Protein AF-0000000078184538 (afdb_homodimer)

Radius of gyration: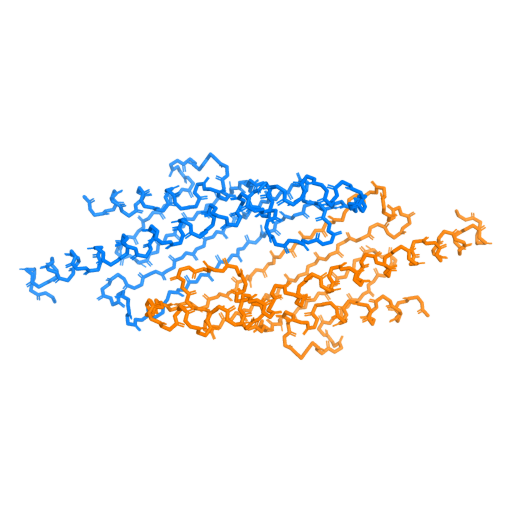 20.64 Å; Cα contacts (8 Å, |Δi|>4): 465; chains: 2; bounding box: 38×77×38 Å

Foldseek 3Di:
DLQVLVVVLCCLQCVLFWPPQDPVQWDDDVVQQKIKGAWTWTDQLLCLLVLDQWGWDTKIFGMWMWRAPLLQHPNDDIDIDTDDIDIDIGRDDPVCCPPVSVVSNVVSVVVNVVSVVSSVVSSVVSNVVSVVVCVVVPD/DLQVLVVVLCCLQCVLFWPPQDPVQWDDDVVQQKIKGAWTWTDQLLCLLVLDQWGWDTKIFGMWMWRAPLLCHPNDDIDIDTDDIDTDIGRDDPVVCPPVSVVSNVVSVVVNVVSVVVSVVVSVVSNVVSVVVCVVVPD

Solvent-accessible surface area (backbone atoms only — not comparable to full-atom values): 14209 Å² total; per-residue (Å²): 113,68,65,57,54,53,49,53,51,46,47,64,54,49,48,60,43,31,49,79,78,46,72,91,29,52,46,75,38,73,92,77,24,33,36,39,37,46,67,43,37,46,37,60,67,52,53,44,49,67,50,62,57,47,38,69,74,43,39,35,37,42,32,38,38,38,33,40,42,72,92,40,55,69,75,46,57,31,42,38,38,38,32,51,32,39,34,35,28,30,68,50,60,70,68,64,51,52,61,60,32,49,57,44,16,52,50,26,42,52,50,41,46,51,48,22,51,50,49,45,54,48,49,52,51,49,46,54,52,49,50,52,49,33,53,71,71,73,95,113,68,66,58,55,52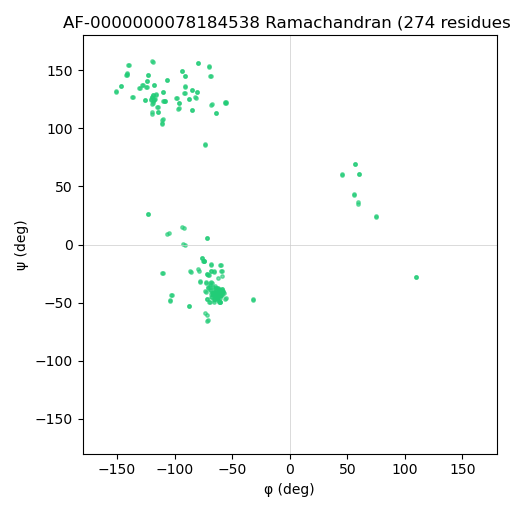,49,52,51,47,47,62,55,49,49,59,43,30,48,81,79,48,73,91,29,53,45,75,38,74,92,79,24,34,37,38,37,46,67,43,38,46,37,59,68,53,53,44,47,70,49,63,58,46,38,69,75,43,40,34,38,42,33,39,38,37,34,41,42,73,92,40,56,70,76,47,59,32,41,36,38,40,32,52,32,39,34,36,28,30,66,49,61,70,68,65,50,53,61,60,34,48,57,42,17,52,49,27,43,51,50,42,46,51,48,22,52,49,50,46,55,47,49,51,52,48,47,54,51,47,50,52,49,33,54,70,71,74,94

Organism: Punica granatum (NCBI:txid22663)

pLDDT: mean 85.77, std 10.25, range [57.78, 98.56]

Structure (mmCIF, N/CA/C/O backbone):
data_AF-0000000078184538-model_v1
#
loop_
_entity.id
_entity.type
_entity.pdbx_description
1 polymer 'Chorein N-terminal domain-containing protein'
#
loop_
_atom_site.group_PDB
_atom_site.id
_atom_site.type_symbol
_atom_site.label_atom_id
_atom_site.label_alt_id
_atom_site.label_comp_id
_atom_site.label_asym_id
_atom_site.label_entity_id
_atom_site.label_seq_id
_atom_site.pdbx_PDB_ins_code
_atom_site.Cartn_x
_atom_site.Cartn_y
_atom_site.Cartn_z
_atom_site.occupancy
_atom_site.B_iso_or_equiv
_atom_site.auth_seq_id
_atom_site.auth_comp_id
_atom_site.auth_asym_id
_atom_site.auth_atom_id
_atom_site.pdbx_PDB_model_num
ATOM 1 N N . MET A 1 1 ? 6.07 27.344 14.094 1 75.81 1 MET A N 1
ATOM 2 C CA . MET A 1 1 ? 4.844 27.016 14.82 1 75.81 1 MET A CA 1
ATOM 3 C C . MET A 1 1 ? 3.943 26.109 13.992 1 75.81 1 MET A C 1
ATOM 5 O O . MET A 1 1 ? 3.545 25.047 14.445 1 75.81 1 MET A O 1
ATOM 9 N N . PHE A 1 2 ? 3.746 26.359 12.812 1 77.5 2 PHE A N 1
ATOM 10 C CA . PHE A 1 2 ? 2.85 25.594 11.953 1 77.5 2 PHE A CA 1
ATOM 11 C C . PHE A 1 2 ? 3.439 24.219 11.641 1 77.5 2 PHE A C 1
ATOM 13 O O . PHE A 1 2 ? 2.736 23.203 11.688 1 77.5 2 PHE A O 1
ATOM 20 N N . GLU A 1 3 ? 4.723 24.219 11.477 1 79.25 3 GLU A N 1
ATOM 21 C CA . GLU A 1 3 ? 5.414 22.969 11.18 1 79.25 3 GLU A CA 1
ATOM 22 C C . GLU A 1 3 ? 5.238 21.969 12.312 1 79.25 3 GLU A C 1
ATOM 24 O O . GLU A 1 3 ? 5.055 20.766 12.062 1 79.25 3 GLU A O 1
ATOM 29 N N . GLY A 1 4 ? 5.277 22.484 13.445 1 83.88 4 GLY A N 1
ATOM 30 C CA . GLY A 1 4 ? 5.105 21.625 14.609 1 83.88 4 GLY A CA 1
ATOM 31 C C . GLY A 1 4 ? 3.738 20.969 14.664 1 83.88 4 GLY A C 1
ATOM 32 O O . GLY A 1 4 ? 3.625 19.781 14.977 1 83.88 4 GLY A O 1
ATOM 33 N N . LEU A 1 5 ? 2.764 21.703 14.367 1 82.38 5 LEU A N 1
ATOM 34 C CA . LEU A 1 5 ? 1.402 21.172 14.352 1 82.38 5 LEU A CA 1
ATOM 35 C C . LEU A 1 5 ? 1.255 20.094 13.289 1 82.38 5 LEU A C 1
ATOM 37 O O . LEU A 1 5 ? 0.666 19.031 13.555 1 82.38 5 LEU A O 1
ATOM 41 N N . VAL A 1 6 ? 1.811 20.328 12.125 1 85.88 6 VAL A N 1
ATOM 42 C CA . VAL A 1 6 ? 1.721 19.375 11.031 1 85.88 6 VAL A CA 1
ATOM 43 C C . VAL A 1 6 ? 2.479 18.094 11.391 1 85.88 6 VAL A C 1
ATOM 45 O O . VAL A 1 6 ? 1.997 17 11.141 1 85.88 6 VAL A O 1
ATOM 48 N N . ARG A 1 7 ? 3.59 18.297 11.977 1 89.62 7 ARG A N 1
ATOM 49 C CA . ARG A 1 7 ? 4.398 17.156 12.398 1 89.62 7 ARG A CA 1
ATOM 50 C C . ARG A 1 7 ? 3.639 16.281 13.391 1 89.62 7 ARG A C 1
ATOM 52 O O . ARG A 1 7 ? 3.607 15.062 13.258 1 89.62 7 ARG A O 1
ATOM 59 N N . GLN A 1 8 ? 3.117 16.953 14.359 1 88.94 8 GLN A N 1
ATOM 60 C CA . GLN A 1 8 ? 2.354 16.219 15.367 1 88.94 8 GLN A CA 1
ATOM 61 C C . GLN A 1 8 ? 1.196 15.461 14.734 1 88.94 8 GLN A C 1
ATOM 63 O O . GLN A 1 8 ? 0.941 14.305 15.094 1 88.94 8 GLN A O 1
ATOM 68 N N . LEU A 1 9 ? 0.57 16.062 13.836 1 86.75 9 LEU A N 1
ATOM 69 C CA . LEU A 1 9 ? -0.557 15.438 13.141 1 86.75 9 LEU A CA 1
ATOM 70 C C . LEU A 1 9 ? -0.108 14.211 12.367 1 86.75 9 LEU A C 1
ATOM 72 O O . LEU A 1 9 ? -0.738 13.148 12.453 1 86.75 9 LEU A O 1
ATOM 76 N N . LEU A 1 10 ? 0.955 14.328 11.656 1 90.5 10 LEU A N 1
ATOM 77 C CA . LEU A 1 10 ? 1.452 13.234 10.828 1 90.5 10 LEU A CA 1
ATOM 78 C C . LEU A 1 10 ? 1.959 12.086 11.695 1 90.5 10 LEU A C 1
ATOM 80 O O . LEU A 1 10 ? 1.713 10.914 11.391 1 90.5 10 LEU A O 1
ATOM 84 N N . LEU A 1 11 ? 2.566 12.469 12.703 1 90.38 11 LEU A N 1
ATOM 85 C CA . LEU A 1 11 ? 3.043 11.445 13.625 1 90.38 11 LEU A CA 1
ATOM 86 C C . LEU A 1 11 ? 1.873 10.695 14.258 1 90.38 11 LEU A C 1
ATOM 88 O O . LEU A 1 11 ? 1.944 9.484 14.469 1 90.38 11 LEU A O 1
ATOM 92 N N . GLY A 1 12 ? 0.901 11.414 14.508 1 88.81 12 GLY A N 1
ATOM 93 C CA . GLY A 1 12 ? -0.292 10.789 15.055 1 88.81 12 GLY A CA 1
ATOM 94 C C . GLY A 1 12 ? -0.932 9.789 14.102 1 88.81 12 GLY A C 1
ATOM 95 O O . GLY A 1 12 ? -1.353 8.711 14.516 1 88.81 12 GLY A O 1
ATOM 96 N N . TYR A 1 13 ? -0.932 10.062 12.836 1 90.31 13 TYR A N 1
ATOM 97 C CA . TYR A 1 13 ? -1.564 9.203 11.844 1 90.31 13 TYR A CA 1
ATOM 98 C C . TYR A 1 13 ? -0.604 8.117 11.367 1 90.31 13 TYR A C 1
ATOM 100 O O . TYR A 1 13 ? -0.911 6.93 11.453 1 90.31 13 TYR A O 1
ATOM 108 N N . LEU A 1 14 ? 0.553 8.508 10.93 1 93.81 14 LEU A N 1
ATOM 109 C CA . LEU A 1 14 ? 1.509 7.555 10.383 1 93.81 14 LEU A CA 1
ATOM 110 C C . LEU A 1 14 ? 2.082 6.668 11.477 1 93.81 14 LEU A C 1
ATOM 112 O O . LEU A 1 14 ? 2.514 5.543 11.211 1 93.81 14 LEU A O 1
ATOM 116 N N . GLY A 1 15 ? 2.078 7.215 12.672 1 93.19 15 GLY A N 1
ATOM 117 C CA . GLY A 1 15 ? 2.582 6.441 13.797 1 93.19 15 GLY A CA 1
ATOM 118 C C . GLY A 1 15 ? 1.814 5.152 14.023 1 93.19 15 GLY A C 1
ATOM 119 O O . GLY A 1 15 ? 2.301 4.242 14.695 1 93.19 15 GLY A O 1
ATOM 120 N N . ARG A 1 16 ? 0.686 4.992 13.523 1 90.94 16 ARG A N 1
ATOM 121 C CA . ARG A 1 16 ? -0.122 3.779 13.633 1 90.94 16 ARG A CA 1
ATOM 122 C C . ARG A 1 16 ? 0.354 2.715 12.648 1 90.94 16 ARG A C 1
ATOM 124 O O . ARG A 1 16 ? 0.063 1.528 12.828 1 90.94 16 ARG A O 1
ATOM 131 N N . TYR A 1 17 ? 1.037 3.133 11.625 1 94.06 17 TYR A N 1
ATOM 132 C CA . TYR A 1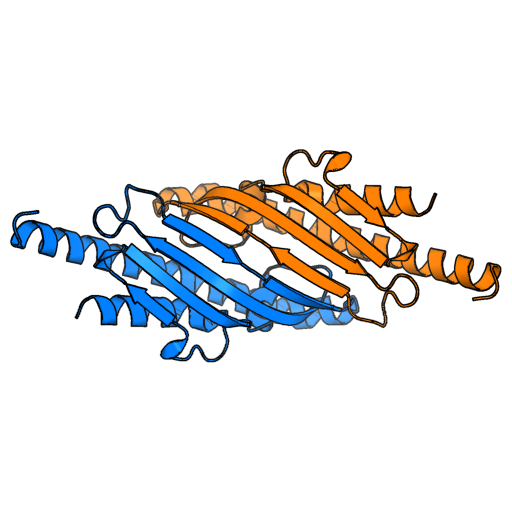 17 ? 1.446 2.227 10.555 1 94.06 17 TYR A CA 1
ATOM 133 C C . TYR A 1 17 ? 2.955 2.018 10.562 1 94.06 17 TYR A C 1
ATOM 135 O O . TYR A 1 17 ? 3.453 1.013 10.055 1 94.06 17 TYR A O 1
ATOM 143 N N . VAL A 1 18 ? 3.613 2.98 11.102 1 96.5 18 VAL A N 1
ATOM 144 C CA . VAL A 1 18 ? 5.074 2.969 11.086 1 96.5 18 VAL A CA 1
ATOM 145 C C . VAL A 1 18 ? 5.605 2.924 12.516 1 96.5 18 VAL A C 1
ATOM 147 O O . VAL A 1 18 ? 5.117 3.645 13.391 1 96.5 18 VAL A O 1
ATOM 150 N N . LYS A 1 19 ? 6.578 2.119 12.695 1 96.31 19 LYS A N 1
ATOM 151 C CA . LYS A 1 19 ? 7.148 1.927 14.023 1 96.31 19 LYS A CA 1
ATOM 152 C C . LYS A 1 19 ? 8.117 3.053 14.375 1 96.31 19 LYS A C 1
ATOM 154 O O . LYS A 1 19 ? 8.992 3.395 13.586 1 96.31 19 LYS A O 1
ATOM 159 N N . ASP A 1 20 ? 8 3.619 15.477 1 94.38 20 ASP A N 1
ATOM 160 C CA . ASP A 1 20 ? 8.969 4.488 16.141 1 94.38 20 ASP A CA 1
ATOM 161 C C . ASP A 1 20 ? 9.562 5.5 15.164 1 94.38 20 ASP A C 1
ATOM 163 O O . ASP A 1 20 ? 10.781 5.578 15.008 1 94.38 20 ASP A O 1
ATOM 167 N N . ILE A 1 21 ? 8.766 6.262 14.625 1 95.25 21 ILE A N 1
ATOM 168 C CA . ILE A 1 21 ? 9.258 7.281 13.703 1 95.25 21 ILE A CA 1
ATOM 169 C C . ILE A 1 21 ? 10.156 8.266 14.445 1 95.25 21 ILE A C 1
ATOM 171 O O . ILE A 1 21 ? 9.695 9 15.32 1 95.25 21 ILE A O 1
ATOM 175 N N . GLN A 1 22 ? 11.422 8.273 14.125 1 95.31 22 GLN A N 1
ATOM 176 C CA . GLN A 1 22 ? 12.375 9.211 14.711 1 95.31 22 GLN A CA 1
ATOM 177 C C . GLN A 1 22 ? 12.281 10.578 14.055 1 95.31 22 GLN A C 1
ATOM 179 O O . GLN A 1 22 ? 11.875 10.695 12.898 1 95.31 22 GLN A O 1
ATOM 184 N N . ARG A 1 23 ? 12.711 11.547 14.797 1 91.62 23 ARG A N 1
ATOM 185 C CA . ARG A 1 23 ? 12.617 12.922 14.328 1 91.62 23 ARG A CA 1
ATOM 186 C C . ARG A 1 23 ? 13.383 13.109 13.016 1 91.62 23 ARG A C 1
ATOM 188 O O . ARG A 1 23 ? 12.938 13.836 12.133 1 91.62 23 ARG A O 1
ATOM 195 N N . ASP A 1 24 ? 14.555 12.406 12.945 1 94.31 24 ASP A N 1
ATOM 196 C CA . ASP A 1 24 ? 15.414 12.578 11.781 1 94.31 24 ASP A CA 1
ATOM 197 C C . ASP A 1 24 ? 14.836 11.867 10.562 1 94.31 24 ASP A C 1
ATOM 199 O O . ASP A 1 24 ? 15.258 12.117 9.43 1 94.31 24 ASP A O 1
ATOM 203 N N . GLN A 1 25 ? 13.891 11.031 10.828 1 96.19 25 GLN A N 1
ATOM 204 C CA . GLN A 1 25 ? 13.289 10.273 9.734 1 96.19 25 GLN A CA 1
ATOM 205 C C . GLN A 1 25 ? 12.164 11.055 9.07 1 96.19 25 GLN A C 1
ATOM 207 O O . GLN A 1 25 ? 11.773 10.758 7.938 1 96.19 25 GLN A O 1
ATOM 212 N N . LEU A 1 26 ? 11.57 11.992 9.797 1 95.69 26 LEU A N 1
ATOM 213 C CA . LEU A 1 26 ? 10.445 12.773 9.297 1 95.69 26 LEU A CA 1
ATOM 214 C C . LEU A 1 26 ? 10.859 14.227 9.062 1 95.69 26 LEU A C 1
ATOM 216 O O . LEU A 1 26 ? 11.086 14.977 10.016 1 95.69 26 LEU A O 1
ATOM 220 N N . LYS A 1 27 ? 10.977 14.602 7.895 1 94.81 27 LYS A N 1
ATOM 221 C CA . LYS A 1 27 ? 11.344 15.961 7.496 1 94.81 27 LYS A CA 1
ATOM 222 C C . LYS A 1 27 ? 10.156 16.688 6.859 1 94.81 27 LYS A C 1
ATOM 224 O O . LYS A 1 27 ? 9.539 16.172 5.926 1 94.81 27 LYS A O 1
ATOM 229 N N . ILE A 1 28 ? 9.797 17.781 7.363 1 92.38 28 ILE A N 1
ATOM 230 C CA . ILE A 1 28 ? 8.688 18.578 6.859 1 92.38 28 ILE A CA 1
ATOM 231 C C . ILE A 1 28 ? 9.211 19.906 6.316 1 92.38 28 ILE A C 1
ATOM 233 O O . ILE A 1 28 ? 9.891 20.641 7.027 1 92.38 28 ILE A O 1
ATOM 237 N N . THR A 1 29 ? 9.117 20.125 5.16 1 89.94 29 THR A N 1
ATOM 238 C CA . THR A 1 29 ? 9.477 21.391 4.527 1 89.94 29 THR A CA 1
ATOM 239 C C . THR A 1 29 ? 8.234 22.109 4.016 1 89.94 29 THR A C 1
ATOM 241 O O . THR A 1 29 ? 7.707 21.781 2.949 1 89.94 29 THR A O 1
ATOM 244 N N . LEU A 1 30 ? 7.781 23.078 4.645 1 83 30 LEU A N 1
ATOM 245 C CA . LEU A 1 30 ? 6.547 23.781 4.32 1 83 30 LEU A CA 1
ATOM 246 C C . LEU A 1 30 ? 6.723 24.641 3.076 1 83 30 LEU A C 1
ATOM 248 O O . LEU A 1 30 ? 5.871 24.641 2.184 1 83 30 LEU A O 1
ATOM 252 N N . TRP A 1 31 ? 7.945 25.281 3.025 1 81.5 31 TRP A N 1
ATOM 253 C CA . TRP A 1 31 ? 8.203 26.156 1.88 1 81.5 31 TRP A CA 1
ATOM 254 C C . TRP A 1 31 ? 8.18 25.359 0.579 1 81.5 31 TRP A C 1
ATOM 256 O O . TRP A 1 31 ? 7.602 25.797 -0.417 1 81.5 31 TRP A O 1
ATOM 266 N N . HIS A 1 32 ? 8.688 24.141 0.573 1 84.06 32 HIS A N 1
ATOM 267 C CA . HIS A 1 32 ? 8.711 23.281 -0.61 1 84.06 32 HIS A CA 1
ATOM 268 C C . HIS A 1 32 ? 7.484 22.375 -0.672 1 84.06 32 HIS A C 1
ATOM 270 O O . HIS A 1 32 ? 7.367 21.547 -1.573 1 84.06 32 HIS A O 1
ATOM 276 N N . GLU A 1 33 ? 6.578 22.531 0.383 1 87.88 33 GLU A N 1
ATOM 277 C CA . GLU A 1 33 ? 5.312 21.812 0.444 1 87.88 33 GLU A CA 1
ATOM 278 C C . GLU A 1 33 ? 5.539 20.297 0.437 1 87.88 33 GLU A C 1
ATOM 280 O O . GLU A 1 33 ? 4.852 19.578 -0.279 1 87.88 33 GLU A O 1
ATOM 285 N N . GLU A 1 34 ? 6.609 19.828 1.091 1 93.06 34 GLU A N 1
ATOM 286 C CA . GLU A 1 34 ? 6.918 18.406 1.032 1 93.06 34 GLU A CA 1
ATOM 287 C C . GLU A 1 34 ? 7.172 17.844 2.426 1 93.06 34 GLU A C 1
ATOM 289 O O . GLU A 1 34 ? 7.828 18.484 3.25 1 93.06 34 GLU A O 1
ATOM 294 N N . VAL A 1 35 ? 6.562 16.688 2.658 1 94.88 35 VAL A N 1
ATOM 295 C CA . VAL A 1 35 ? 6.852 15.852 3.822 1 94.88 35 VAL A CA 1
ATOM 296 C C . VAL A 1 35 ? 7.621 14.609 3.387 1 94.88 35 VAL A C 1
ATOM 298 O O . VAL A 1 35 ? 7.168 13.867 2.506 1 94.88 35 VAL A O 1
ATOM 301 N N . LEU A 1 36 ? 8.812 14.43 4.004 1 96.94 36 LEU A N 1
ATOM 302 C CA . LEU A 1 36 ? 9.656 13.289 3.646 1 96.94 36 LEU A CA 1
ATOM 303 C C . LEU A 1 36 ? 9.867 12.375 4.848 1 96.94 36 LEU A C 1
ATOM 305 O O . LEU A 1 36 ? 10.234 12.836 5.93 1 96.94 36 LEU A O 1
ATOM 309 N N . LEU A 1 37 ? 9.539 11.125 4.688 1 97.62 37 LEU A N 1
ATOM 310 C CA . LEU A 1 37 ? 9.812 10.078 5.664 1 97.62 37 LEU A CA 1
ATOM 311 C C . LEU A 1 37 ? 10.773 9.039 5.094 1 97.62 37 LEU A C 1
ATOM 313 O O . LEU A 1 37 ? 10.547 8.508 4.004 1 97.62 37 LEU A O 1
ATOM 317 N N . GLU A 1 38 ? 11.852 8.711 5.809 1 97.94 38 GLU A N 1
ATOM 318 C CA . GLU A 1 38 ? 12.875 7.832 5.246 1 97.94 38 GLU A CA 1
ATOM 319 C C . GLU A 1 38 ? 13.172 6.668 6.184 1 97.94 38 GLU A C 1
ATOM 321 O O . GLU A 1 38 ? 13.281 6.852 7.398 1 97.94 38 GLU A O 1
ATOM 326 N N . ASN A 1 39 ? 13.289 5.516 5.582 1 97.5 39 ASN A N 1
ATOM 327 C CA . ASN A 1 39 ? 13.805 4.316 6.234 1 97.5 39 ASN A CA 1
ATOM 328 C C . ASN A 1 39 ? 12.992 3.967 7.48 1 97.5 39 ASN A C 1
ATOM 330 O O . ASN A 1 39 ? 13.531 3.936 8.586 1 97.5 39 ASN A O 1
ATOM 334 N N . VAL A 1 40 ? 11.797 3.561 7.289 1 97.69 40 VAL A N 1
ATOM 335 C CA . VAL A 1 40 ? 10.914 3.252 8.406 1 97.69 40 VAL A CA 1
ATOM 336 C C . VAL A 1 40 ? 10.492 1.785 8.352 1 97.69 40 VAL A C 1
ATOM 338 O O . VAL A 1 40 ? 10.547 1.161 7.289 1 97.69 40 VAL A O 1
ATOM 341 N N . GLU A 1 41 ? 10.125 1.31 9.492 1 98.12 41 GLU A N 1
ATOM 342 C CA . GLU A 1 41 ? 9.594 -0.043 9.625 1 98.12 41 GLU A CA 1
ATOM 343 C C . GLU A 1 41 ? 8.086 -0.02 9.859 1 98.12 41 GLU A C 1
ATOM 345 O O . GLU A 1 41 ? 7.582 0.816 10.617 1 98.12 41 GLU A O 1
ATOM 350 N N . LEU A 1 42 ? 7.406 -0.954 9.273 1 97.44 42 LEU A N 1
ATOM 351 C CA . LEU A 1 42 ? 5.953 -0.993 9.359 1 97.44 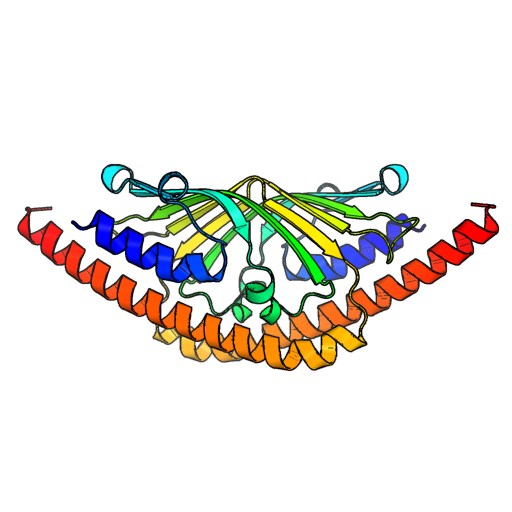42 LEU A CA 1
ATOM 352 C C . LEU A 1 42 ? 5.5 -1.835 10.547 1 97.44 42 LEU A C 1
ATOM 354 O O . LEU A 1 42 ? 6.152 -2.818 10.906 1 97.44 42 LEU A O 1
ATOM 358 N N . ILE A 1 43 ? 4.395 -1.363 11.117 1 94.94 43 ILE A N 1
ATOM 359 C CA . ILE A 1 43 ? 3.721 -2.164 12.133 1 94.94 43 ILE A CA 1
ATOM 360 C C . ILE A 1 43 ? 2.773 -3.156 11.469 1 94.94 43 ILE A C 1
ATOM 362 O O . ILE A 1 43 ? 1.749 -2.764 10.898 1 94.94 43 ILE A O 1
ATOM 366 N N . LEU A 1 44 ? 2.963 -4.352 11.562 1 90.25 44 LEU A N 1
ATOM 367 C CA . LEU A 1 44 ? 2.295 -5.383 10.773 1 90.25 44 LEU A CA 1
ATOM 368 C C . LEU A 1 44 ? 0.845 -5.547 11.219 1 90.25 44 LEU A C 1
ATOM 370 O O . LEU A 1 44 ? -0.041 -5.758 10.383 1 90.25 44 LEU A O 1
ATOM 374 N N . GLU A 1 45 ? 0.59 -5.359 12.406 1 87.44 45 GLU A N 1
ATOM 375 C CA . GLU A 1 45 ? -0.753 -5.539 12.953 1 87.44 45 GLU A CA 1
ATOM 376 C C . GLU A 1 45 ? -1.706 -4.469 12.43 1 87.44 45 GLU A C 1
ATOM 378 O O . GLU A 1 45 ? -2.924 -4.656 12.43 1 87.44 45 GLU A O 1
ATOM 383 N N . ALA A 1 46 ? -1.08 -3.363 12.008 1 89.06 46 ALA A N 1
ATOM 384 C CA . ALA A 1 46 ? -1.888 -2.258 11.5 1 89.06 46 ALA A CA 1
ATOM 385 C C . ALA A 1 46 ? -2.547 -2.627 10.172 1 89.06 46 ALA A C 1
ATOM 387 O O . ALA A 1 46 ? -3.508 -1.981 9.75 1 89.06 46 ALA A O 1
ATOM 388 N N . PHE A 1 47 ? -2.076 -3.65 9.539 1 88.81 47 PHE A N 1
ATOM 389 C CA . PHE A 1 47 ? -2.551 -3.994 8.203 1 88.81 47 PHE A CA 1
ATOM 390 C C . PHE A 1 47 ? -3.451 -5.223 8.25 1 88.81 47 PHE A C 1
ATOM 392 O O . PHE A 1 47 ? -3.85 -5.746 7.207 1 88.81 47 PHE A O 1
ATOM 399 N N . ASP A 1 48 ? -3.814 -5.656 9.406 1 83.88 48 ASP A N 1
ATOM 400 C CA . ASP A 1 48 ? -4.598 -6.879 9.562 1 83.88 48 ASP A CA 1
ATOM 401 C C . ASP A 1 48 ? -5.992 -6.715 8.961 1 83.88 48 ASP A C 1
ATOM 403 O O . ASP A 1 48 ? -6.594 -7.691 8.5 1 83.88 48 ASP A O 1
ATOM 407 N N . TYR A 1 49 ? -6.371 -5.574 8.867 1 81.06 49 TYR A N 1
ATOM 408 C CA . TYR A 1 49 ? -7.719 -5.312 8.375 1 81.06 49 TYR A CA 1
ATOM 409 C C . TYR A 1 49 ? -7.801 -5.523 6.867 1 81.06 49 TYR A C 1
ATOM 411 O O . TYR A 1 49 ? -8.891 -5.621 6.305 1 81.06 49 TYR A O 1
ATOM 419 N N . LEU A 1 50 ? -6.715 -5.633 6.082 1 82.12 50 LEU A N 1
ATOM 420 C CA . LEU A 1 50 ? -6.695 -5.781 4.629 1 82.12 50 LEU A CA 1
ATOM 421 C C . LEU A 1 50 ? -7.074 -7.203 4.223 1 82.12 50 LEU A C 1
ATOM 423 O O . LEU A 1 50 ? -7.328 -7.469 3.047 1 82.12 50 LEU A O 1
ATOM 427 N N . ARG A 1 51 ? -7.156 -8.164 5.066 1 77.75 51 ARG A N 1
ATOM 428 C CA . ARG A 1 51 ? -7.574 -9.539 4.836 1 77.75 51 ARG A CA 1
ATOM 429 C C . ARG A 1 51 ? -6.727 -10.195 3.746 1 77.75 51 ARG A C 1
ATOM 431 O O . ARG A 1 51 ? -7.262 -10.789 2.807 1 77.75 51 ARG A O 1
ATOM 438 N N . LEU A 1 52 ? -5.469 -9.977 3.785 1 83.06 52 LEU A N 1
ATOM 439 C CA . LEU A 1 52 ? -4.531 -10.539 2.818 1 83.06 52 LEU A CA 1
ATOM 440 C C . LEU A 1 52 ? -4.422 -12.047 2.982 1 83.06 52 LEU A C 1
ATOM 442 O O . LEU A 1 52 ? -4.527 -12.562 4.098 1 83.06 52 LEU A O 1
ATOM 446 N N . PRO A 1 53 ? -4.258 -12.75 1.912 1 79.38 53 PRO A N 1
ATOM 447 C CA . PRO A 1 53 ? -4.129 -14.203 1.968 1 79.38 53 PRO A CA 1
ATOM 448 C C . PRO A 1 53 ? -2.789 -14.656 2.545 1 79.38 53 PRO A C 1
ATOM 450 O O . PRO A 1 53 ? -2.496 -15.852 2.574 1 79.38 53 PRO A O 1
ATOM 453 N N . PHE A 1 54 ? -1.981 -13.758 3.014 1 85.81 54 PHE A N 1
ATOM 454 C CA . PHE A 1 54 ? -0.669 -14.047 3.578 1 85.81 54 PHE A CA 1
ATOM 455 C C . PHE A 1 54 ? -0.407 -13.18 4.805 1 85.81 54 PHE A C 1
ATOM 457 O O . PHE A 1 54 ? -1.047 -12.141 4.988 1 85.81 54 PHE A O 1
ATOM 464 N N . ALA A 1 55 ? 0.448 -13.711 5.652 1 86.88 55 ALA A N 1
ATOM 465 C CA . ALA A 1 55 ? 0.838 -12.938 6.828 1 86.88 55 ALA A CA 1
ATOM 466 C C . ALA A 1 55 ? 2.074 -12.094 6.539 1 86.88 55 ALA A C 1
ATOM 468 O O . ALA A 1 55 ? 3.012 -12.555 5.883 1 86.88 55 ALA A O 1
ATOM 469 N N . LEU A 1 56 ? 1.973 -10.906 7 1 91.88 56 LEU A N 1
ATOM 470 C CA . LEU A 1 56 ? 3.135 -10.031 6.887 1 91.88 56 LEU A CA 1
ATOM 471 C C . LEU A 1 56 ? 4.125 -10.289 8.016 1 91.88 56 LEU A C 1
ATOM 473 O O . LEU A 1 56 ? 3.746 -10.305 9.195 1 91.88 56 LEU A O 1
ATOM 477 N N . LYS A 1 57 ? 5.336 -10.531 7.695 1 93.62 57 LYS A N 1
ATOM 478 C CA . LYS A 1 57 ? 6.359 -10.82 8.695 1 93.62 57 LYS A CA 1
ATOM 479 C C . LYS A 1 57 ? 7.254 -9.609 8.93 1 93.62 57 LYS A C 1
ATOM 481 O O . LYS A 1 57 ? 7.707 -9.375 10.055 1 93.62 57 LYS A O 1
ATOM 486 N N . GLU A 1 58 ? 7.602 -9.031 7.871 1 96.62 58 GLU A N 1
ATOM 487 C CA . GLU A 1 58 ? 8.398 -7.805 7.918 1 96.62 58 GLU A CA 1
ATOM 488 C C . GLU A 1 58 ? 7.957 -6.816 6.844 1 96.62 58 GLU A C 1
ATOM 490 O O . GLU A 1 58 ? 7.488 -7.223 5.777 1 96.62 58 GLU A O 1
ATOM 495 N N . GLY A 1 59 ? 8.016 -5.551 7.098 1 98 59 GLY A N 1
ATOM 496 C CA . GLY A 1 59 ? 7.742 -4.484 6.145 1 98 59 GLY A CA 1
ATOM 497 C C . GLY A 1 59 ? 8.594 -3.252 6.371 1 98 59 GLY A C 1
ATOM 498 O O . GLY A 1 59 ? 8.836 -2.857 7.512 1 98 59 GLY A O 1
ATOM 499 N N . ARG A 1 60 ? 9.109 -2.707 5.305 1 98.25 60 ARG A N 1
ATOM 500 C CA . ARG A 1 60 ? 9.906 -1.489 5.359 1 98.25 60 ARG A CA 1
ATOM 501 C C . ARG A 1 60 ? 9.602 -0.579 4.176 1 98.25 60 ARG A C 1
ATOM 503 O O . ARG A 1 60 ? 9.266 -1.056 3.09 1 98.25 60 ARG A O 1
ATOM 510 N N . VAL A 1 61 ? 9.695 0.643 4.441 1 98.06 61 VAL A N 1
ATOM 511 C CA . VAL A 1 61 ? 9.594 1.641 3.381 1 98.06 61 VAL A CA 1
ATOM 512 C C . VAL A 1 61 ? 10.883 2.465 3.326 1 98.06 61 VAL A C 1
ATOM 514 O O . VAL A 1 61 ? 11.289 3.062 4.328 1 98.06 61 VAL A O 1
ATOM 517 N N . GLY A 1 62 ? 11.461 2.488 2.17 1 98.31 62 GLY A N 1
ATOM 518 C CA . GLY A 1 62 ? 12.688 3.254 2.004 1 98.31 62 GLY A CA 1
ATOM 519 C C . GLY A 1 62 ? 12.461 4.754 2.059 1 98.31 62 GLY A C 1
ATOM 520 O O . GLY A 1 62 ? 13.195 5.469 2.742 1 98.31 62 GLY A O 1
ATOM 521 N N . ARG A 1 63 ? 11.523 5.184 1.318 1 98.31 63 ARG A N 1
ATOM 522 C CA . ARG A 1 63 ? 11.234 6.613 1.275 1 98.31 63 ARG A CA 1
ATOM 523 C C . ARG A 1 63 ? 9.758 6.859 0.975 1 98.31 63 ARG A C 1
ATOM 525 O O . ARG A 1 63 ? 9.188 6.238 0.075 1 98.31 63 ARG A O 1
ATOM 532 N N . LEU A 1 64 ? 9.164 7.652 1.686 1 98.19 64 LEU A N 1
ATOM 533 C CA . LEU A 1 64 ? 7.82 8.172 1.449 1 98.19 64 LEU A CA 1
ATOM 534 C C . LEU A 1 64 ? 7.84 9.688 1.295 1 98.19 64 LEU A C 1
ATOM 536 O O . LEU A 1 64 ? 8.273 10.406 2.201 1 98.19 64 LEU A O 1
ATOM 540 N N . SER A 1 65 ? 7.414 10.141 0.238 1 97.62 65 SER A N 1
ATOM 541 C CA . SER A 1 65 ? 7.332 11.578 -0.019 1 97.62 65 SER A CA 1
ATOM 542 C C . SER A 1 65 ? 5.891 12.016 -0.231 1 97.62 65 SER A C 1
ATOM 544 O O . SER A 1 65 ? 5.168 11.438 -1.043 1 97.62 65 SER A O 1
ATOM 546 N N . ILE A 1 66 ? 5.41 12.977 0.519 1 96.25 66 ILE A N 1
ATOM 547 C CA . ILE A 1 66 ? 4.074 13.539 0.389 1 96.25 66 ILE A CA 1
ATOM 548 C C . ILE A 1 66 ? 4.176 15.031 0.065 1 96.25 66 ILE A C 1
ATOM 550 O O . ILE A 1 66 ? 4.684 15.812 0.872 1 96.25 66 ILE A O 1
ATOM 554 N N . ARG A 1 67 ? 3.797 15.375 -0.996 1 95.44 67 ARG A N 1
ATOM 555 C CA . ARG A 1 67 ? 3.732 16.781 -1.378 1 95.44 67 ARG A CA 1
ATOM 556 C C . ARG A 1 67 ? 2.326 17.344 -1.18 1 95.44 67 ARG A C 1
ATOM 558 O O . ARG A 1 67 ? 1.376 16.875 -1.817 1 95.44 67 ARG A O 1
ATOM 565 N N . ILE A 1 68 ? 2.191 18.234 -0.364 1 91.38 68 ILE A N 1
ATOM 566 C CA . ILE A 1 68 ? 0.913 18.828 0.012 1 91.38 68 ILE A CA 1
ATOM 567 C C . ILE A 1 68 ? 0.877 20.297 -0.416 1 91.38 68 ILE A C 1
ATOM 569 O O . ILE A 1 68 ? 1.705 21.094 0.025 1 91.38 68 ILE A O 1
ATOM 573 N N . PRO A 1 69 ? -0.034 20.656 -1.268 1 89.25 69 PRO A N 1
ATOM 574 C CA . PRO A 1 69 ? -0.162 22.078 -1.611 1 89.25 69 PRO A CA 1
ATOM 575 C C . PRO A 1 69 ? -0.786 22.906 -0.489 1 89.25 69 PRO A C 1
ATOM 577 O O . PRO A 1 69 ? -1.975 23.234 -0.543 1 89.25 69 PRO A O 1
ATOM 580 N N . TRP A 1 70 ? 0.005 23.344 0.417 1 79.06 70 TRP A N 1
ATOM 581 C CA . TRP A 1 70 ? -0.458 23.953 1.656 1 79.06 70 TRP A CA 1
ATOM 582 C C . TRP A 1 70 ? -1.333 25.172 1.367 1 79.06 70 TRP A C 1
ATOM 584 O O . TRP A 1 70 ? -2.338 25.391 2.047 1 79.06 70 TRP A O 1
ATOM 594 N N . LYS A 1 71 ? -0.915 25.891 0.408 1 75.94 71 LYS A N 1
ATOM 595 C CA . LYS A 1 71 ? -1.67 27.094 0.082 1 75.94 71 LYS A CA 1
ATOM 596 C C . LYS A 1 71 ? -3 26.75 -0.582 1 75.94 71 LYS A C 1
ATOM 598 O O . LYS A 1 71 ? -3.938 27.547 -0.562 1 75.94 71 LYS A O 1
ATOM 603 N N . LYS A 1 72 ? -3.074 25.625 -1.204 1 83.5 72 LYS A N 1
ATOM 604 C CA . LYS A 1 72 ? -4.277 25.203 -1.915 1 83.5 72 LYS A CA 1
ATOM 605 C C . LYS A 1 72 ? -4.785 23.859 -1.39 1 83.5 72 LYS A C 1
ATOM 607 O O . LYS A 1 72 ? -5.254 23.016 -2.162 1 83.5 72 LYS A O 1
ATOM 612 N N . LEU A 1 73 ? -4.441 23.641 -0.19 1 78.19 73 LEU A N 1
ATOM 613 C CA . LEU A 1 73 ? -4.879 22.391 0.42 1 78.19 73 LEU A CA 1
ATOM 614 C C . LEU A 1 73 ? -6.395 22.25 0.361 1 78.19 73 LEU A C 1
ATOM 616 O O . LEU A 1 73 ? -7.117 23.172 0.77 1 78.19 73 LEU A O 1
ATOM 620 N N . GLY A 1 74 ? -6.867 21.266 -0.204 1 75 74 GLY A N 1
ATOM 621 C CA . GLY A 1 74 ? -8.297 21.094 -0.401 1 75 74 GLY A CA 1
ATOM 622 C C . GLY A 1 74 ? -8.719 21.234 -1.852 1 75 74 GLY A C 1
ATOM 623 O O . GLY A 1 74 ? -9.789 20.75 -2.238 1 75 74 GLY A O 1
ATOM 624 N N . TRP A 1 75 ? -7.973 21.984 -2.543 1 80.88 75 TRP A N 1
ATOM 625 C CA . TRP A 1 75 ? -8.312 22.234 -3.941 1 80.88 75 TRP A CA 1
ATOM 626 C C . TRP A 1 75 ? -7.41 21.438 -4.871 1 80.88 75 TRP A C 1
ATOM 628 O O . TRP A 1 75 ? -7.891 20.781 -5.801 1 80.88 75 TRP A O 1
ATOM 638 N N . ASP A 1 76 ? -6.129 21.547 -4.543 1 89.19 76 ASP A N 1
ATOM 639 C CA . ASP A 1 76 ? -5.152 20.844 -5.371 1 89.19 76 ASP A CA 1
ATOM 640 C C . ASP A 1 76 ? -4.828 19.469 -4.797 1 89.19 76 ASP A C 1
ATOM 642 O O . ASP A 1 76 ? -4.879 19.266 -3.58 1 89.19 76 ASP A O 1
ATOM 646 N N . PRO A 1 77 ? -4.504 18.531 -5.602 1 93.06 77 PRO A N 1
ATOM 647 C CA . PRO A 1 77 ? -4.242 17.172 -5.129 1 93.06 77 PRO A CA 1
ATOM 648 C C . PRO A 1 77 ? -2.943 17.062 -4.336 1 93.06 77 PRO A C 1
ATOM 650 O O . PRO A 1 77 ? -2.029 17.859 -4.523 1 93.06 77 PRO A O 1
ATOM 653 N N . ILE A 1 78 ? -2.994 16.078 -3.492 1 93.25 78 ILE A N 1
ATOM 654 C CA . ILE A 1 78 ? -1.799 15.68 -2.752 1 93.25 78 ILE A CA 1
ATOM 655 C C . ILE A 1 78 ? -1.047 14.602 -3.523 1 93.25 78 ILE A C 1
ATOM 657 O O . ILE A 1 78 ? -1.655 13.656 -4.039 1 93.25 78 ILE A O 1
ATOM 661 N N . ILE A 1 79 ? 0.304 14.805 -3.695 1 96.88 79 ILE A N 1
ATOM 662 C CA . ILE A 1 79 ? 1.126 13.812 -4.383 1 96.88 79 ILE A CA 1
ATOM 663 C C . ILE A 1 79 ? 1.843 12.938 -3.357 1 96.88 79 ILE A C 1
ATOM 665 O O . ILE A 1 79 ? 2.518 13.445 -2.459 1 96.88 79 ILE A O 1
ATOM 669 N N . ILE A 1 80 ? 1.672 11.641 -3.498 1 97.31 80 ILE A N 1
ATOM 670 C CA . ILE A 1 80 ? 2.311 10.672 -2.609 1 97.31 80 ILE A CA 1
ATOM 671 C C . ILE A 1 80 ? 3.219 9.75 -3.416 1 97.31 80 ILE A C 1
ATOM 673 O O . ILE A 1 80 ? 2.785 9.148 -4.402 1 97.31 80 ILE A O 1
ATOM 677 N N . ILE A 1 81 ? 4.488 9.625 -3.023 1 98.25 81 ILE A N 1
ATOM 678 C CA . ILE A 1 81 ? 5.465 8.781 -3.699 1 98.25 81 ILE A CA 1
ATOM 679 C C . ILE A 1 81 ? 6.094 7.816 -2.693 1 98.25 81 ILE A C 1
ATOM 681 O O . ILE A 1 81 ? 6.559 8.234 -1.629 1 98.25 81 ILE A O 1
ATOM 685 N N . LEU A 1 82 ? 6.027 6.59 -2.959 1 98 82 LEU A N 1
ATOM 686 C CA . LEU A 1 82 ? 6.699 5.562 -2.17 1 98 82 LEU A CA 1
ATOM 687 C C . LEU A 1 82 ? 7.848 4.938 -2.955 1 98 82 LEU A C 1
ATOM 689 O O . LEU A 1 82 ? 7.684 4.574 -4.121 1 98 82 LEU A O 1
ATOM 693 N N . GLU A 1 83 ? 8.977 4.848 -2.338 1 97.62 83 GLU A N 1
ATOM 694 C CA . GLU A 1 83 ? 10.148 4.23 -2.949 1 97.62 83 GLU A CA 1
ATOM 695 C C . GLU A 1 83 ? 10.695 3.102 -2.08 1 97.62 83 GLU A C 1
ATOM 697 O O . GLU A 1 83 ? 10.75 3.225 -0.854 1 97.62 83 GLU A O 1
ATOM 702 N N . ASP A 1 84 ? 11.016 2.033 -2.703 1 97.69 84 ASP A N 1
ATOM 703 C CA . ASP A 1 84 ? 11.727 0.921 -2.082 1 97.69 84 ASP A CA 1
ATOM 704 C C . ASP A 1 84 ? 10.938 0.344 -0.913 1 97.69 84 ASP A C 1
ATOM 706 O O . ASP A 1 84 ? 11.438 0.27 0.21 1 97.69 84 ASP A O 1
ATOM 710 N N . VAL A 1 85 ? 9.766 -0.133 -1.208 1 98.44 85 VAL A N 1
ATOM 711 C CA . VAL A 1 85 ? 8.969 -0.838 -0.209 1 98.44 85 VAL A CA 1
ATOM 712 C C . VAL A 1 85 ? 9.344 -2.318 -0.201 1 98.44 85 VAL A C 1
ATOM 714 O O . VAL A 1 85 ? 9.375 -2.965 -1.251 1 98.44 85 VAL A O 1
ATOM 717 N N . PHE A 1 86 ? 9.688 -2.791 0.928 1 98.56 86 PHE A N 1
ATOM 718 C CA . PHE A 1 86 ? 10.094 -4.18 1.118 1 98.56 86 PHE A CA 1
ATOM 719 C C . PHE A 1 86 ? 9.156 -4.887 2.09 1 98.56 86 PHE A C 1
ATOM 721 O O . PHE A 1 86 ? 8.891 -4.383 3.182 1 98.56 86 PHE A O 1
ATOM 728 N N . VAL A 1 87 ? 8.602 -6.098 1.691 1 97.81 87 VAL A N 1
ATOM 729 C CA . VAL A 1 87 ? 7.703 -6.848 2.561 1 97.81 87 VAL A CA 1
ATOM 730 C C . VAL A 1 87 ? 8.07 -8.328 2.525 1 97.81 87 VAL A C 1
ATOM 732 O O . VAL A 1 87 ? 8.258 -8.906 1.449 1 97.81 87 VAL A O 1
ATOM 735 N N . LEU A 1 88 ? 8.266 -8.875 3.678 1 97 88 LEU A N 1
ATOM 736 C CA . LEU A 1 88 ? 8.359 -10.32 3.826 1 97 88 LEU A CA 1
ATOM 737 C C . LEU A 1 88 ? 7.016 -10.914 4.242 1 97 88 LEU A C 1
ATOM 739 O O . LEU A 1 88 ? 6.422 -10.484 5.23 1 97 88 LEU A O 1
ATOM 743 N N . ALA A 1 89 ? 6.508 -11.836 3.426 1 93.62 89 ALA A N 1
ATOM 744 C CA . ALA A 1 89 ? 5.199 -12.43 3.691 1 93.62 89 ALA A CA 1
ATOM 745 C C . ALA A 1 89 ? 5.293 -13.945 3.791 1 93.62 89 ALA A C 1
ATOM 747 O O . ALA A 1 89 ? 6.109 -14.57 3.107 1 93.62 89 ALA A O 1
ATOM 748 N N . SER A 1 90 ? 4.496 -14.516 4.637 1 89.44 90 SER A N 1
ATOM 749 C CA . SER A 1 90 ? 4.48 -15.961 4.816 1 89.44 90 SER A CA 1
ATOM 750 C C . SER A 1 90 ? 3.078 -16.531 4.605 1 89.44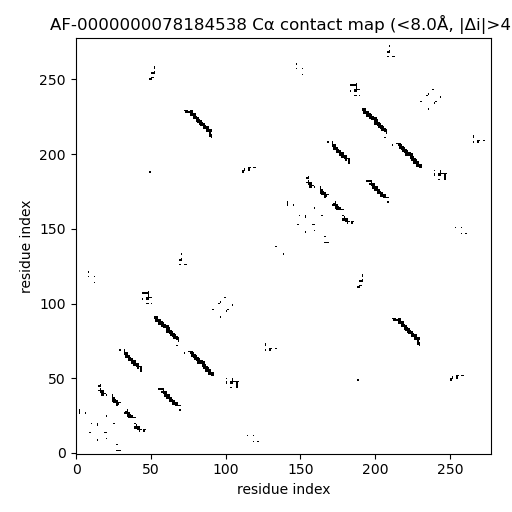 90 SER A C 1
ATOM 752 O O . SER A 1 90 ? 2.082 -15.859 4.891 1 89.44 90 SER A O 1
ATOM 754 N N . PRO A 1 91 ? 3.086 -17.688 3.963 1 79 91 PRO A N 1
ATOM 755 C CA . PRO A 1 91 ? 1.776 -18.344 3.836 1 79 91 PRO A CA 1
ATOM 756 C C . PRO A 1 91 ? 1.093 -18.562 5.184 1 79 91 PRO A C 1
ATOM 758 O O . PRO A 1 91 ? 1.763 -18.828 6.184 1 79 91 PRO A O 1
ATOM 761 N N . ARG A 1 92 ? -0.085 -18 5.293 1 71.62 92 ARG A N 1
ATOM 762 C CA . ARG A 1 92 ? -0.823 -18.141 6.543 1 71.62 92 ARG A CA 1
ATOM 763 C C . ARG A 1 92 ? -1.613 -19.453 6.566 1 71.62 92 ARG A C 1
ATOM 765 O O . ARG A 1 92 ? -2.1 -19.906 5.527 1 71.62 92 ARG A O 1
ATOM 772 N N . ASP A 1 93 ? -1.4 -20.062 7.77 1 64.38 93 ASP A N 1
ATOM 773 C CA . ASP A 1 93 ? -2.301 -21.203 7.965 1 64.38 93 ASP A CA 1
ATOM 774 C C . ASP A 1 93 ? -3.746 -20.734 8.117 1 64.38 93 ASP A C 1
ATOM 776 O O . ASP A 1 93 ? -4 -19.672 8.688 1 64.38 93 ASP A O 1
ATOM 780 N N . ASP A 1 94 ? -4.699 -21.156 7.277 1 59.69 94 ASP A N 1
ATOM 781 C CA . ASP A 1 94 ? -6.121 -20.844 7.234 1 59.69 94 ASP A CA 1
ATOM 782 C C . ASP A 1 94 ? -6.676 -20.594 8.633 1 59.69 94 ASP A C 1
ATOM 784 O O . ASP A 1 94 ? -7.469 -19.688 8.844 1 59.69 94 ASP A O 1
ATOM 788 N N . GLU A 1 95 ? -6.355 -21.469 9.523 1 59.22 95 GLU A N 1
ATOM 789 C CA . GLU A 1 95 ? -6.969 -21.422 10.844 1 59.22 95 GLU A CA 1
ATOM 790 C C . GLU A 1 95 ? -6.566 -20.156 11.602 1 59.22 95 GLU A C 1
ATOM 792 O O . GLU A 1 95 ? -7.395 -19.531 12.266 1 59.22 95 GLU A O 1
ATOM 797 N N . GLU A 1 96 ? -5.316 -19.844 11.633 1 58.47 96 GLU A N 1
ATOM 798 C CA . GLU A 1 96 ? -4.844 -18.672 12.344 1 58.47 96 GLU A CA 1
ATOM 799 C C . GLU A 1 96 ? -5.441 -17.391 11.75 1 58.47 96 GLU A C 1
ATOM 801 O O . GLU A 1 96 ? -5.727 -16.438 12.477 1 58.47 96 GLU A O 1
ATOM 806 N N . TRP A 1 97 ? -5.699 -17.453 10.578 1 58.84 97 TRP A N 1
ATOM 807 C CA . TRP A 1 97 ? -6.23 -16.328 9.836 1 58.84 97 TRP A CA 1
ATOM 808 C C . TRP A 1 97 ? -7.641 -15.969 10.305 1 58.84 97 TRP A C 1
ATOM 810 O O . TRP A 1 97 ? -7.973 -14.797 10.469 1 58.84 97 TRP A O 1
ATOM 820 N N . ARG A 1 98 ? -8.32 -17.078 10.625 1 60.06 98 ARG A N 1
ATOM 821 C CA . ARG A 1 98 ? -9.742 -16.875 10.891 1 60.06 98 ARG A CA 1
ATOM 822 C C . ARG A 1 98 ? -9.953 -16.203 12.242 1 60.06 98 ARG A C 1
ATOM 824 O O . ARG A 1 98 ? -10.711 -15.234 12.344 1 60.06 98 ARG A O 1
ATOM 831 N N . LEU A 1 99 ? -9.484 -16.812 13.328 1 62.75 99 LEU A N 1
ATOM 832 C CA . LEU A 1 99 ? -9.867 -16.344 14.656 1 62.75 99 LEU A CA 1
ATOM 833 C C . LEU A 1 99 ? -9.211 -15.016 14.977 1 62.75 99 LEU A C 1
ATOM 835 O O . LEU A 1 99 ? -9.883 -14.07 15.406 1 62.75 99 LEU A O 1
ATOM 839 N N . ALA A 1 100 ? -7.953 -15.078 15.062 1 60.12 100 ALA A N 1
ATOM 840 C CA . ALA A 1 100 ? -7.188 -13.898 15.453 1 60.12 100 ALA A CA 1
ATOM 841 C C . ALA A 1 100 ? -7.418 -12.75 14.469 1 60.12 100 ALA A C 1
ATOM 843 O O . ALA A 1 100 ? -7.508 -11.586 14.875 1 60.12 100 ALA A O 1
ATOM 844 N N . ALA A 1 101 ? -7.809 -13.164 13.359 1 64.12 101 ALA A N 1
ATOM 845 C CA . ALA A 1 101 ? -7.945 -12.227 12.25 1 64.12 101 ALA A CA 1
ATOM 846 C C . ALA A 1 101 ? -9.219 -11.398 12.383 1 64.12 101 ALA A C 1
ATOM 848 O O . ALA A 1 101 ? -9.219 -10.195 12.133 1 64.12 101 ALA A O 1
ATOM 849 N N . VAL A 1 102 ? -10.133 -12.156 12.977 1 70.38 102 VAL A N 1
ATOM 850 C CA . VAL A 1 102 ? -11.406 -11.445 13.023 1 70.38 102 VAL A CA 1
ATOM 851 C C . VAL A 1 102 ? -11.328 -10.312 14.047 1 70.38 102 VAL A C 1
ATOM 853 O O . VAL A 1 102 ? -11.734 -9.18 13.758 1 70.38 102 VAL A O 1
ATOM 856 N N . GLU A 1 103 ? -10.805 -10.656 15.195 1 73.44 103 GLU A N 1
ATOM 857 C CA . GLU A 1 103 ? -10.711 -9.641 16.25 1 73.44 103 GLU A CA 1
ATOM 858 C C . GLU A 1 103 ? -9.75 -8.523 15.852 1 73.44 103 GLU A C 1
ATOM 860 O O . GLU A 1 103 ? -10.062 -7.344 16.031 1 73.44 103 GLU A O 1
ATOM 865 N N . GLN A 1 104 ? -8.688 -8.961 15.398 1 77.12 104 GLN A N 1
ATOM 866 C CA . GLN A 1 104 ? -7.656 -7.988 15.047 1 77.12 104 GLN A CA 1
ATOM 867 C C . GLN A 1 104 ? -8.086 -7.145 13.852 1 77.12 104 GLN A C 1
ATOM 869 O O . GLN A 1 104 ? -7.797 -5.945 13.797 1 77.12 104 GLN A O 1
ATOM 874 N N . ARG A 1 105 ? -8.805 -7.781 13.039 1 77.19 105 ARG A N 1
ATOM 875 C CA . ARG A 1 105 ? -9.297 -7.074 11.859 1 77.19 105 ARG A CA 1
ATOM 876 C C . ARG A 1 105 ? -10.305 -6 12.25 1 77.19 105 ARG A C 1
ATOM 878 O O . ARG A 1 105 ? -10.258 -4.883 11.727 1 77.19 105 ARG A O 1
ATOM 885 N N . GLU A 1 106 ? -11.148 -6.465 13.109 1 77.62 106 GLU A N 1
ATOM 886 C CA . GLU A 1 106 ? -12.148 -5.496 13.539 1 77.62 106 GLU A CA 1
ATOM 887 C C . GLU A 1 106 ? -11.5 -4.316 14.258 1 77.62 106 GLU A C 1
ATOM 889 O O . GLU A 1 106 ? -11.898 -3.164 14.047 1 77.62 106 GLU A O 1
ATOM 894 N N . PHE A 1 107 ? -10.555 -4.719 15.086 1 82.75 107 PHE A N 1
ATOM 895 C CA . PHE A 1 107 ? -9.852 -3.684 15.828 1 82.75 107 PHE A CA 1
ATOM 896 C C . PHE A 1 107 ? -9.086 -2.764 14.891 1 82.75 107 PHE A C 1
ATOM 898 O O . PHE A 1 107 ? -9.148 -1.539 15.016 1 82.75 107 PHE A O 1
ATOM 905 N N . ALA A 1 108 ? -8.453 -3.295 14.016 1 84.44 108 ALA A N 1
ATOM 906 C CA . ALA A 1 108 ? -7.66 -2.514 13.07 1 84.44 108 ALA A CA 1
ATOM 907 C C . ALA A 1 108 ? -8.555 -1.646 12.188 1 84.44 108 ALA A C 1
ATOM 909 O O . ALA A 1 108 ? -8.219 -0.494 11.898 1 84.44 108 ALA A O 1
ATOM 910 N N . SER A 1 109 ? -9.602 -2.223 11.805 1 83 109 SER A N 1
ATOM 911 C CA . SER A 1 109 ? -10.547 -1.473 10.984 1 83 109 SER A CA 1
ATOM 912 C C . SER A 1 109 ? -11.102 -0.27 11.742 1 83 109 SER A C 1
ATOM 914 O O . SER A 1 109 ? -11.195 0.828 11.195 1 83 109 SER A O 1
ATOM 916 N N . LYS A 1 110 ? -11.508 -0.562 12.961 1 85.38 110 LYS A N 1
ATOM 917 C CA . LYS A 1 110 ? -12 0.533 13.789 1 85.38 110 LYS A CA 1
ATOM 918 C C . LYS A 1 110 ? -10.93 1.602 13.984 1 85.38 110 LYS A C 1
ATOM 920 O O . LYS A 1 110 ? -11.219 2.799 13.93 1 85.38 110 LYS A O 1
ATOM 925 N N . LYS A 1 111 ? -9.758 1.158 14.242 1 84.69 111 LYS A N 1
ATOM 926 C CA . LYS A 1 111 ? -8.641 2.08 14.414 1 84.69 111 LYS A CA 1
ATOM 927 C C . LYS A 1 111 ? -8.391 2.885 13.141 1 84.69 111 LYS A C 1
ATOM 929 O O . LYS A 1 111 ? -8.133 4.09 13.203 1 84.69 111 LYS A O 1
ATOM 934 N N . ALA A 1 112 ? -8.492 2.236 12.109 1 84.5 112 ALA A N 1
ATOM 935 C CA . ALA A 1 112 ? -8.281 2.902 10.828 1 84.5 112 ALA A CA 1
ATOM 936 C C . ALA A 1 112 ? -9.359 3.953 10.578 1 84.5 112 ALA A C 1
ATOM 938 O O . ALA A 1 112 ? -9.062 5.062 10.133 1 84.5 112 ALA A O 1
ATOM 939 N N . LYS A 1 113 ? -10.547 3.584 10.898 1 83.56 113 LYS A N 1
ATOM 940 C CA . LYS A 1 113 ? -11.656 4.516 10.734 1 83.56 113 LYS A CA 1
ATOM 941 C C . LYS A 1 113 ? -11.492 5.734 11.641 1 83.56 113 LYS A C 1
ATOM 943 O O . LYS A 1 113 ? -11.719 6.867 11.203 1 83.56 113 LYS A O 1
ATOM 948 N N . LEU A 1 114 ? -11.141 5.535 12.828 1 86.69 114 LEU A N 1
ATOM 949 C CA . LEU A 1 114 ? -10.938 6.621 13.781 1 86.69 114 LEU A CA 1
ATOM 950 C C . LEU A 1 114 ? -9.781 7.52 13.336 1 86.69 114 LEU A C 1
ATOM 952 O O . LEU A 1 114 ? -9.891 8.742 13.391 1 86.69 114 LEU A O 1
ATOM 956 N N . ALA A 1 115 ? -8.758 6.91 12.945 1 85.62 115 ALA A N 1
ATOM 957 C CA . ALA A 1 115 ? -7.598 7.664 12.477 1 85.62 115 ALA A CA 1
ATOM 958 C C . ALA A 1 115 ? -7.957 8.531 11.273 1 85.62 115 ALA A C 1
ATOM 960 O O . ALA A 1 115 ? -7.551 9.695 11.195 1 85.62 115 ALA A O 1
ATOM 961 N N . ALA A 1 116 ? -8.703 7.996 10.391 1 83.94 116 ALA A N 1
ATOM 962 C CA . ALA A 1 116 ? -9.133 8.734 9.203 1 83.94 116 ALA A CA 1
ATOM 963 C C . ALA A 1 116 ? -10 9.93 9.586 1 83.94 116 ALA A C 1
ATOM 965 O O . ALA A 1 116 ? -9.828 11.023 9.047 1 83.94 116 ALA A O 1
ATOM 966 N N . ALA A 1 117 ? -10.875 9.68 10.5 1 84.12 117 ALA A N 1
ATOM 967 C CA . ALA A 1 117 ? -11.758 10.75 10.953 1 84.12 117 ALA A CA 1
ATOM 968 C C . ALA A 1 117 ? -10.969 11.859 11.641 1 84.12 117 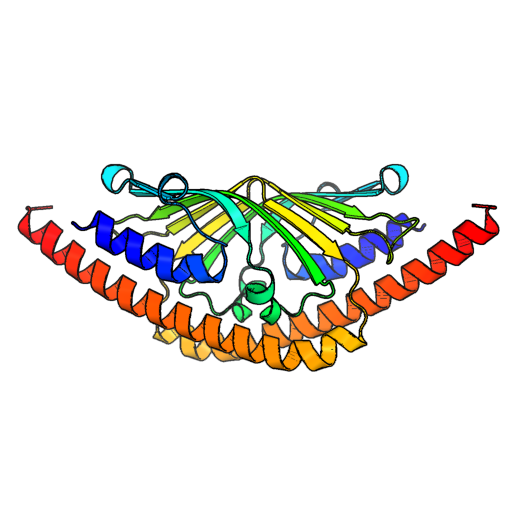ALA A C 1
ATOM 970 O O . ALA A 1 117 ? -11.234 13.039 11.43 1 84.12 117 ALA A O 1
ATOM 971 N N . GLU A 1 118 ? -10.039 11.484 12.398 1 84.88 118 GLU A N 1
ATOM 972 C CA . GLU A 1 118 ? -9.195 12.438 13.102 1 84.88 118 GLU A CA 1
ATOM 973 C C . GLU A 1 118 ? -8.344 13.25 12.125 1 84.88 118 GLU A C 1
ATOM 975 O O . GLU A 1 118 ? -8.242 14.469 12.258 1 84.88 118 GLU A O 1
ATOM 980 N N . LEU A 1 119 ? -7.84 12.648 11.219 1 84.06 119 LEU A N 1
ATOM 981 C CA . LEU A 1 119 ? -7.02 13.328 10.219 1 84.06 119 LEU A CA 1
ATOM 982 C C . LEU A 1 119 ? -7.859 14.297 9.398 1 84.06 119 LEU A C 1
ATOM 984 O O . LEU A 1 119 ? -7.422 15.414 9.109 1 84.06 119 LEU A O 1
ATOM 988 N N . ALA A 1 120 ? -8.969 13.883 9.07 1 82.94 120 ALA A N 1
ATOM 989 C CA . ALA A 1 120 ? -9.859 14.75 8.305 1 82.94 120 ALA A CA 1
ATOM 990 C C . ALA A 1 120 ? -10.219 16 9.094 1 82.94 120 ALA A C 1
ATOM 992 O O . ALA A 1 120 ? -10.211 17.109 8.555 1 82.94 120 ALA A O 1
ATOM 993 N N . LYS A 1 121 ? -10.547 15.789 10.344 1 83.44 121 LYS A N 1
ATOM 994 C CA . LYS A 1 121 ? -10.883 16.906 11.211 1 83.44 121 LYS A CA 1
ATOM 995 C C . LYS A 1 121 ? -9.703 17.859 11.359 1 83.44 121 LYS A C 1
ATOM 997 O O . LYS A 1 121 ? -9.859 19.078 11.273 1 83.44 121 LYS A O 1
ATOM 1002 N N . LEU A 1 122 ? -8.625 17.297 11.547 1 82.12 122 LEU A N 1
ATOM 1003 C CA . LEU A 1 122 ? -7.418 18.109 11.719 1 82.12 122 LEU A CA 1
ATOM 1004 C C . LEU A 1 122 ? -7.051 18.828 10.43 1 82.12 122 LEU A C 1
ATOM 1006 O O . LEU A 1 122 ? -6.613 19.984 10.461 1 82.12 122 LEU A O 1
ATOM 1010 N N . SER A 1 123 ? -7.156 18.188 9.414 1 81.25 123 SER A N 1
ATOM 1011 C CA . SER A 1 123 ? -6.863 18.781 8.117 1 81.25 123 SER A CA 1
ATOM 1012 C C . SER A 1 123 ? -7.746 20 7.859 1 81.25 123 SER A C 1
ATOM 1014 O O . SER A 1 123 ? -7.277 21.016 7.336 1 81.25 123 SER A O 1
ATOM 1016 N N . ARG A 1 124 ? -8.969 19.844 8.227 1 80.88 124 ARG A N 1
ATOM 1017 C CA . ARG A 1 124 ? -9.875 20.984 8.078 1 80.88 124 ARG A CA 1
ATOM 1018 C C . ARG A 1 124 ? -9.445 22.141 8.953 1 80.88 124 ARG A C 1
ATOM 1020 O O . ARG A 1 124 ? -9.477 23.297 8.516 1 80.88 124 ARG A O 1
ATOM 1027 N N . ARG A 1 125 ? -9.102 21.812 10.086 1 80.56 125 ARG A N 1
ATOM 1028 C CA . ARG A 1 125 ? -8.633 22.844 11.008 1 80.56 125 ARG A CA 1
ATOM 1029 C C . ARG A 1 125 ? -7.391 23.547 10.461 1 80.56 125 ARG A C 1
ATOM 1031 O O . ARG A 1 125 ? -7.277 24.766 10.539 1 80.56 125 ARG A O 1
ATOM 1038 N N . VAL A 1 126 ? -6.543 22.781 9.961 1 80.25 126 VAL A N 1
ATOM 1039 C CA . VAL A 1 126 ? -5.309 23.328 9.422 1 80.25 126 VAL A CA 1
ATOM 1040 C C . VAL A 1 126 ? -5.617 24.203 8.211 1 80.25 126 VAL A C 1
ATOM 1042 O O . VAL A 1 126 ? -5.02 25.266 8.039 1 80.25 126 VAL A O 1
ATOM 1045 N N . CYS A 1 127 ? -6.469 23.797 7.395 1 80.5 127 CYS A N 1
ATOM 1046 C CA . CYS A 1 127 ? -6.844 24.562 6.211 1 80.5 127 CYS A CA 1
ATOM 1047 C C . CYS A 1 127 ? -7.422 25.922 6.602 1 80.5 127 CYS A C 1
ATOM 1049 O O . CYS A 1 127 ? -7.098 26.938 5.984 1 80.5 127 CYS A O 1
ATOM 1051 N N . VAL A 1 128 ? -8.266 25.922 7.582 1 81.44 128 VAL A N 1
ATOM 1052 C CA . VAL A 1 128 ? -8.891 27.172 8.039 1 81.44 128 VAL A CA 1
ATOM 1053 C C . VAL A 1 128 ? -7.824 28.078 8.633 1 81.44 128 VAL A C 1
ATOM 1055 O O . VAL A 1 128 ? -7.816 29.297 8.367 1 81.44 128 VAL A O 1
ATOM 1058 N N . THR A 1 129 ? -6.969 27.453 9.414 1 79.75 129 THR A N 1
ATOM 1059 C CA . THR A 1 129 ? -5.918 28.25 10.047 1 79.75 129 THR A CA 1
ATOM 1060 C C . THR A 1 129 ? -4.98 28.844 8.992 1 79.75 129 THR A C 1
ATOM 1062 O O . THR A 1 129 ? -4.578 30 9.094 1 79.75 129 THR A O 1
ATOM 1065 N N . ILE A 1 130 ? -4.625 28.094 8.016 1 77.31 130 ILE A N 1
ATOM 1066 C CA . ILE A 1 130 ? -3.727 28.547 6.953 1 77.31 130 ILE A CA 1
ATOM 1067 C C . ILE A 1 130 ? -4.391 29.641 6.141 1 77.31 130 ILE A C 1
ATOM 1069 O O . ILE A 1 130 ? -3.746 30.641 5.777 1 77.31 130 ILE A O 1
ATOM 1073 N N . GLY A 1 131 ? -5.66 29.453 5.832 1 76.94 131 GLY A N 1
ATOM 1074 C CA . GLY A 1 131 ? -6.402 30.484 5.129 1 76.94 131 GLY A CA 1
ATOM 1075 C C . GLY A 1 131 ? -6.398 31.828 5.848 1 76.94 131 GLY A C 1
ATOM 1076 O O . GLY A 1 131 ? -6.184 32.875 5.227 1 76.94 131 GLY A O 1
ATOM 1077 N N . VAL A 1 132 ? -6.648 31.766 7.078 1 80.5 132 VAL A N 1
ATOM 1078 C CA . VAL A 1 132 ? -6.652 32.969 7.891 1 80.5 132 VAL A CA 1
ATOM 1079 C C . VAL A 1 132 ? -5.258 33.594 7.906 1 80.5 132 VAL A C 1
ATOM 1081 O O . VAL A 1 132 ? -5.109 34.812 7.793 1 80.5 132 VAL A O 1
ATOM 1084 N N . PHE A 1 133 ? -4.355 32.75 8.086 1 76.38 133 PHE A N 1
ATOM 1085 C CA . PHE A 1 133 ? -2.977 33.219 8.125 1 76.38 133 PHE A CA 1
ATOM 1086 C C . PHE A 1 133 ? -2.59 33.875 6.805 1 76.38 133 PHE A C 1
ATOM 1088 O O . PHE A 1 133 ? -2 34.938 6.793 1 76.38 133 PHE A O 1
ATOM 1095 N N . LEU A 1 134 ? -2.834 33.25 5.699 1 76.69 134 LEU A N 1
ATOM 1096 C CA . LEU A 1 134 ? -2.506 33.75 4.379 1 76.69 134 LEU A CA 1
ATOM 1097 C C . LEU A 1 134 ? -3.229 35.062 4.121 1 76.69 134 LEU A C 1
ATOM 1099 O O . LEU A 1 134 ? -2.666 36 3.518 1 76.69 134 LEU A O 1
ATOM 1103 N N . PHE A 1 135 ? -4.438 35.125 4.535 1 81.12 135 PHE A N 1
ATOM 1104 C CA . PHE A 1 135 ? -5.219 36.375 4.414 1 81.12 135 PHE A CA 1
ATOM 1105 C C . PHE A 1 135 ? -4.566 37.5 5.195 1 81.12 135 PHE A C 1
ATOM 1107 O O . PHE A 1 135 ? -4.504 38.625 4.719 1 81.12 135 PHE A O 1
ATOM 1114 N N . THR A 1 136 ? -4.105 37.125 6.375 1 83.94 136 THR A N 1
ATOM 1115 C CA . THR A 1 136 ? -3.525 38.156 7.246 1 83.94 136 THR A CA 1
ATOM 1116 C C . THR A 1 136 ? -2.203 38.656 6.68 1 83.94 136 THR A C 1
ATOM 1118 O O . THR A 1 136 ? -1.884 39.844 6.801 1 83.94 136 THR A O 1
ATOM 1121 N N . ILE A 1 137 ? -1.51 37.781 6.051 1 77.56 137 ILE A N 1
ATOM 1122 C CA . ILE A 1 137 ? -0.206 38.188 5.543 1 77.56 137 ILE A CA 1
ATOM 1123 C C . ILE A 1 137 ? -0.344 38.688 4.105 1 77.56 137 ILE A C 1
ATOM 1125 O O . ILE A 1 137 ? 0.646 39.062 3.477 1 77.56 137 ILE A O 1
ATOM 1129 N N . GLY A 1 138 ? -1.389 38.938 3.639 1 71.44 138 GLY A N 1
ATOM 1130 C CA . GLY A 1 138 ? -1.678 39.594 2.367 1 71.44 138 GLY A CA 1
ATOM 1131 C C . GLY A 1 138 ? -1.455 38.688 1.173 1 71.44 138 GLY A C 1
ATOM 1132 O O . GLY A 1 138 ? -1.083 39.125 0.093 1 71.44 138 GLY A O 1
ATOM 1133 N N . LEU A 1 139 ? -1.52 37.25 1.298 1 60.78 139 LEU A N 1
ATOM 1134 C CA . LEU A 1 139 ? -1.441 36.312 0.179 1 60.78 139 LEU A CA 1
ATOM 1135 C C . LEU A 1 139 ? -2.791 35.656 -0.071 1 60.78 139 LEU A C 1
ATOM 1137 O O . LEU A 1 139 ? -3.52 35.344 0.874 1 60.78 139 LEU A O 1
ATOM 1141 N N . MET B 1 1 ? 4.102 -25.188 -18.922 1 75.19 1 MET B N 1
ATOM 1142 C CA . MET B 1 1 ? 2.771 -25.516 -18.422 1 75.19 1 MET B CA 1
ATOM 1143 C C . MET B 1 1 ? 2.543 -24.906 -17.047 1 75.19 1 MET B C 1
ATOM 1145 O O . MET B 1 1 ? 1.554 -24.219 -16.828 1 75.19 1 MET B O 1
ATOM 1149 N N . PHE B 1 2 ? 3.412 -24.984 -16.203 1 77.19 2 PHE B N 1
ATOM 1150 C CA . PHE B 1 2 ? 3.258 -24.5 -14.836 1 77.19 2 PHE B CA 1
ATOM 1151 C C . PHE B 1 2 ? 3.244 -22.969 -14.797 1 77.19 2 PHE B C 1
ATOM 1153 O O . PHE B 1 2 ? 2.426 -22.359 -14.102 1 77.19 2 PHE B O 1
ATOM 1160 N N . GLU B 1 3 ? 4.039 -22.406 -15.656 1 78.94 3 GLU B N 1
ATOM 1161 C CA . GLU B 1 3 ? 4.113 -20.953 -15.742 1 78.94 3 GLU B CA 1
ATOM 1162 C C . GLU B 1 3 ? 2.768 -20.344 -16.125 1 78.94 3 GLU B C 1
ATOM 1164 O O . GLU B 1 3 ? 2.365 -19.312 -15.602 1 78.94 3 GLU B O 1
ATOM 1169 N N . GLY B 1 4 ? 2.15 -21.031 -16.984 1 83.75 4 GLY B N 1
ATOM 1170 C CA . GLY B 1 4 ? 0.845 -20.562 -17.422 1 83.75 4 GLY B CA 1
ATOM 1171 C C . GLY B 1 4 ? -0.189 -20.547 -16.312 1 83.75 4 GLY B C 1
ATOM 1172 O O . GLY B 1 4 ? -0.969 -19.609 -16.188 1 83.75 4 GLY B O 1
ATOM 1173 N N . LEU B 1 5 ? -0.189 -21.547 -15.547 1 82.19 5 LEU B N 1
ATOM 1174 C CA . LEU B 1 5 ? -1.106 -21.625 -14.414 1 82.19 5 LEU B CA 1
ATOM 1175 C C . LEU B 1 5 ? -0.844 -20.516 -13.414 1 82.19 5 LEU B C 1
ATOM 1177 O O . LEU B 1 5 ? -1.781 -19.859 -12.938 1 82.19 5 LEU B O 1
ATOM 1181 N N . VAL B 1 6 ? 0.409 -20.266 -13.141 1 85.69 6 VAL B N 1
ATOM 1182 C CA . VAL B 1 6 ? 0.786 -19.234 -12.18 1 85.69 6 VAL B CA 1
ATOM 1183 C C . VAL B 1 6 ? 0.394 -17.859 -12.727 1 85.69 6 VAL B C 1
ATOM 1185 O O . VAL B 1 6 ? -0.128 -17.016 -11.984 1 85.69 6 VAL B O 1
ATOM 1188 N N . ARG B 1 7 ? 0.627 -17.688 -13.961 1 89.56 7 ARG B N 1
ATOM 1189 C CA . ARG B 1 7 ? 0.274 -16.422 -14.602 1 89.56 7 ARG B CA 1
ATOM 1190 C C . ARG B 1 7 ? -1.225 -16.156 -14.5 1 89.56 7 ARG B C 1
ATOM 1192 O O . ARG B 1 7 ? -1.642 -15.055 -14.148 1 89.56 7 ARG B O 1
ATOM 1199 N N . GLN B 1 8 ? -1.936 -17.156 -14.859 1 88.75 8 GLN B N 1
ATOM 1200 C CA . GLN B 1 8 ? -3.387 -17.016 -14.789 1 88.75 8 GLN B CA 1
ATOM 1201 C C . GLN B 1 8 ? -3.846 -16.688 -13.375 1 88.75 8 GLN B C 1
ATOM 1203 O O . GLN B 1 8 ? -4.719 -15.836 -13.18 1 88.75 8 GLN B O 1
ATOM 1208 N N . LEU B 1 9 ? -3.256 -17.297 -12.445 1 86.75 9 LEU B N 1
ATOM 1209 C CA . LEU B 1 9 ? -3.588 -17.062 -11.039 1 86.75 9 LEU B CA 1
ATOM 1210 C C . LEU B 1 9 ? -3.279 -15.633 -10.633 1 86.75 9 LEU B C 1
ATOM 1212 O O . LEU B 1 9 ? -4.109 -14.969 -10.016 1 86.75 9 LEU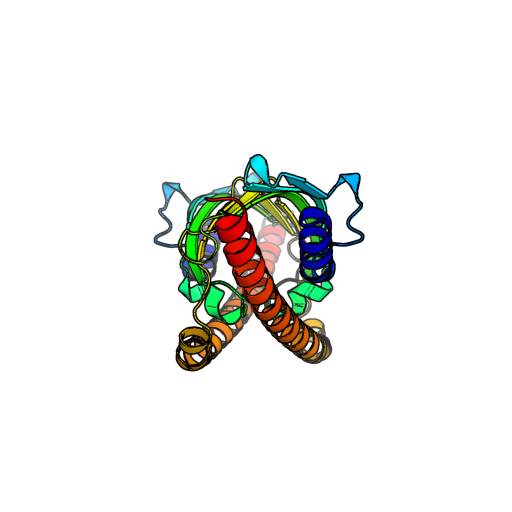 B O 1
ATOM 1216 N N . LEU B 1 10 ? -2.139 -15.164 -11.008 1 90.44 10 LEU B N 1
ATOM 1217 C CA . LEU B 1 10 ? -1.712 -13.82 -10.625 1 90.44 10 LEU B CA 1
ATOM 1218 C C . LEU B 1 10 ? -2.559 -12.766 -11.328 1 90.44 10 LEU B C 1
ATOM 1220 O O . LEU B 1 10 ? -2.943 -11.766 -10.719 1 90.44 10 LEU B O 1
ATOM 1224 N N . LEU B 1 11 ? -2.826 -13.055 -12.508 1 90.31 11 LEU B N 1
ATOM 1225 C CA . LEU B 1 11 ? -3.68 -12.125 -13.242 1 90.31 11 LEU B CA 1
ATOM 1226 C C . LEU B 1 11 ? -5.074 -12.07 -12.633 1 90.31 11 LEU B C 1
ATOM 1228 O O . LEU B 1 11 ? -5.695 -11.008 -12.578 1 90.31 11 LEU B O 1
ATOM 1232 N N . GLY B 1 12 ? -5.477 -13.148 -12.195 1 88.81 12 GLY B N 1
ATOM 1233 C CA . GLY B 1 12 ? -6.773 -13.195 -11.539 1 88.81 12 GLY B CA 1
ATOM 1234 C C . GLY B 1 12 ? -6.816 -12.375 -10.258 1 88.81 12 GLY B C 1
ATOM 1235 O O . GLY B 1 12 ? -7.789 -11.664 -10 1 88.81 12 GLY B O 1
ATOM 1236 N N . TYR B 1 13 ? -5.754 -12.367 -9.508 1 90.31 13 TYR B N 1
ATOM 1237 C CA . TYR B 1 13 ? -5.711 -11.656 -8.234 1 90.31 13 TYR B CA 1
ATOM 1238 C C . TYR B 1 13 ? -5.289 -10.211 -8.43 1 90.31 13 TYR B C 1
ATOM 1240 O O . TYR B 1 13 ? -6.004 -9.289 -8.023 1 90.31 13 TYR B O 1
ATOM 1248 N N . LEU B 1 14 ? -4.203 -10.008 -9.086 1 93.81 14 LEU B N 1
ATOM 1249 C CA . LEU B 1 14 ? -3.676 -8.656 -9.258 1 93.81 14 LEU B CA 1
ATOM 1250 C C . LEU B 1 14 ? -4.551 -7.848 -10.211 1 93.81 14 LEU B C 1
ATOM 1252 O O . LEU B 1 14 ? -4.586 -6.617 -10.133 1 93.81 14 LEU B O 1
ATOM 1256 N N . GLY B 1 15 ? -5.215 -8.57 -11.07 1 93.19 15 GLY B N 1
ATOM 1257 C CA . GLY B 1 15 ? -6.094 -7.898 -12.008 1 93.19 15 GLY B CA 1
ATOM 1258 C C . GLY B 1 15 ? -7.199 -7.109 -11.336 1 93.19 15 GLY B C 1
ATOM 1259 O O . GLY B 1 15 ? -7.812 -6.238 -11.953 1 93.19 15 GLY B O 1
ATOM 1260 N N . ARG B 1 16 ? -7.496 -7.328 -10.148 1 91 16 ARG B N 1
ATOM 1261 C CA . ARG B 1 16 ? -8.5 -6.602 -9.383 1 91 16 ARG B CA 1
ATOM 1262 C C . ARG B 1 16 ? -7.957 -5.258 -8.906 1 91 16 ARG B C 1
ATOM 1264 O O . ARG B 1 16 ? -8.727 -4.355 -8.57 1 91 16 ARG B O 1
ATOM 1271 N N . TYR B 1 17 ? -6.656 -5.148 -8.828 1 94 17 TYR B N 1
ATOM 1272 C CA . TYR B 1 17 ? -6.016 -3.961 -8.273 1 94 17 TYR B CA 1
ATOM 1273 C C . TYR B 1 17 ? -5.309 -3.162 -9.359 1 94 17 TYR B C 1
ATOM 1275 O O . TYR B 1 17 ? -5.074 -1.962 -9.203 1 94 17 TYR B O 1
ATOM 1283 N N . VAL B 1 18 ? -4.973 -3.857 -10.383 1 96.5 18 VAL B N 1
ATOM 1284 C CA . VAL B 1 18 ? -4.191 -3.248 -11.453 1 96.5 18 VAL B CA 1
ATOM 1285 C C . VAL B 1 18 ? -4.992 -3.271 -12.75 1 96.5 18 VAL B C 1
ATOM 1287 O O . VAL B 1 18 ? -5.605 -4.285 -13.094 1 96.5 18 VAL B O 1
ATOM 1290 N N . LYS B 1 19 ? -4.938 -2.182 -13.43 1 96.25 19 LYS B N 1
ATOM 1291 C CA . LYS B 1 19 ? -5.703 -2.039 -14.664 1 96.25 19 LYS B CA 1
ATOM 1292 C C . LYS B 1 19 ? -4.988 -2.713 -15.836 1 96.25 19 LYS B C 1
ATOM 1294 O O . LYS B 1 19 ? -3.793 -2.5 -16.047 1 96.25 19 LYS B O 1
ATOM 1299 N N . ASP B 1 20 ? -5.641 -3.496 -16.578 1 94.38 20 ASP B N 1
ATOM 1300 C CA . ASP B 1 20 ? -5.262 -4 -17.891 1 94.38 20 ASP B CA 1
ATOM 1301 C C . ASP B 1 20 ? -3.807 -4.469 -17.891 1 94.38 20 ASP B C 1
ATOM 1303 O O . ASP B 1 20 ? -3.008 -4.012 -18.719 1 94.38 20 ASP B O 1
ATOM 1307 N N . ILE B 1 21 ? -3.512 -5.375 -17.125 1 95.19 21 ILE B N 1
ATOM 1308 C CA . ILE B 1 21 ? -2.152 -5.902 -17.094 1 95.19 21 ILE B CA 1
ATOM 1309 C C . ILE B 1 21 ? -1.825 -6.559 -18.438 1 95.19 21 ILE B C 1
ATOM 1311 O O . ILE B 1 21 ? -2.418 -7.574 -18.797 1 95.19 21 ILE B O 1
ATOM 1315 N N . GLN B 1 22 ? -0.909 -5.984 -19.156 1 95.19 22 GLN B N 1
ATOM 1316 C CA . GLN B 1 22 ? -0.455 -6.543 -20.422 1 95.19 22 GLN B CA 1
ATOM 1317 C C . GLN B 1 22 ? 0.539 -7.68 -20.203 1 95.19 22 GLN B C 1
ATOM 1319 O O . GLN B 1 22 ? 1.231 -7.715 -19.188 1 95.19 22 GLN B O 1
ATOM 1324 N N . ARG B 1 23 ? 0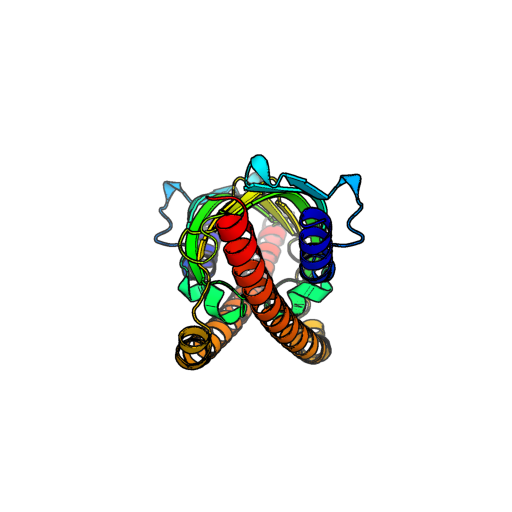.614 -8.523 -21.188 1 91.38 23 ARG B N 1
ATOM 1325 C CA . ARG B 1 23 ? 1.479 -9.695 -21.094 1 91.38 23 ARG B CA 1
ATOM 1326 C C . ARG B 1 23 ? 2.93 -9.289 -20.859 1 91.38 23 ARG B C 1
ATOM 1328 O O . ARG B 1 23 ? 3.65 -9.938 -20.094 1 91.38 23 ARG B O 1
ATOM 1335 N N . ASP B 1 24 ? 3.311 -8.164 -21.547 1 94.12 24 ASP B N 1
ATOM 1336 C CA . ASP B 1 24 ? 4.707 -7.738 -21.484 1 94.12 24 ASP B CA 1
ATOM 1337 C C . ASP B 1 24 ? 5.02 -7.098 -20.125 1 94.12 24 ASP B C 1
ATOM 1339 O O . ASP B 1 24 ? 6.184 -6.926 -19.766 1 94.12 24 ASP B O 1
ATOM 1343 N N . GLN B 1 25 ? 3.979 -6.793 -19.422 1 96.19 25 GLN B N 1
ATOM 1344 C CA . GLN B 1 25 ? 4.168 -6.141 -18.125 1 96.19 25 GLN B CA 1
ATOM 1345 C C . GLN B 1 25 ? 4.379 -7.172 -17.016 1 96.19 25 GLN B C 1
ATOM 1347 O O . GLN B 1 25 ? 4.895 -6.844 -15.953 1 96.19 25 GLN B O 1
ATOM 1352 N N . LEU B 1 26 ? 3.91 -8.383 -17.25 1 95.62 26 LEU B N 1
ATOM 1353 C CA . LEU B 1 26 ? 4.004 -9.445 -16.25 1 95.62 26 LEU B CA 1
ATOM 1354 C C . LEU B 1 26 ? 4.992 -10.523 -16.688 1 95.62 26 LEU B C 1
ATOM 1356 O O . LEU B 1 26 ? 4.707 -11.289 -17.609 1 95.62 26 LEU B O 1
ATOM 1360 N N . LYS B 1 27 ? 6.082 -10.578 -16.094 1 94.75 27 LYS B N 1
ATOM 1361 C CA . LYS B 1 27 ? 7.125 -11.555 -16.375 1 94.75 27 LYS B CA 1
ATOM 1362 C C . LYS B 1 27 ? 7.262 -12.562 -15.242 1 94.75 27 LYS B C 1
ATOM 1364 O O . LYS B 1 27 ? 7.41 -12.172 -14.078 1 94.75 27 LYS B O 1
ATOM 1369 N N . ILE B 1 28 ? 7.141 -13.781 -15.508 1 92.25 28 ILE B N 1
ATOM 1370 C CA . ILE B 1 28 ? 7.25 -14.852 -14.523 1 92.25 28 ILE B CA 1
ATOM 1371 C C . ILE B 1 28 ? 8.477 -15.711 -14.82 1 92.25 28 ILE B C 1
ATOM 1373 O O . ILE B 1 28 ? 8.617 -16.234 -15.93 1 92.25 28 ILE B O 1
ATOM 1377 N N . THR B 1 29 ? 9.375 -15.719 -14.055 1 89.5 29 THR B N 1
ATOM 1378 C CA . THR B 1 29 ? 10.555 -16.578 -14.164 1 89.5 29 THR B CA 1
ATOM 1379 C C . THR B 1 29 ? 10.562 -17.625 -13.055 1 89.5 29 THR B C 1
ATOM 1381 O O . THR B 1 29 ? 10.922 -17.328 -11.914 1 89.5 29 THR B O 1
ATOM 1384 N N . LEU B 1 30 ? 10.258 -18.781 -13.336 1 82.81 30 LEU B N 1
ATOM 1385 C CA . LEU B 1 30 ? 10.133 -19.859 -12.352 1 82.81 30 LEU B CA 1
ATOM 1386 C C . LEU B 1 30 ? 11.508 -20.297 -11.852 1 82.81 30 LEU B C 1
ATOM 1388 O O . LEU B 1 30 ? 11.711 -20.469 -10.648 1 82.81 30 LEU B O 1
ATOM 1392 N N . TRP B 1 31 ? 12.453 -20.359 -12.844 1 81.25 31 TRP B N 1
ATOM 1393 C CA . TRP B 1 31 ? 13.797 -20.797 -12.477 1 81.25 31 TRP B CA 1
ATOM 1394 C C . TRP B 1 31 ? 14.414 -19.844 -11.461 1 81.25 31 TRP B C 1
ATOM 1396 O O . TRP B 1 31 ? 15.039 -20.266 -10.484 1 81.25 31 TRP B O 1
ATOM 1406 N N . HIS B 1 32 ? 14.195 -18.547 -11.609 1 83.75 32 HIS B N 1
ATOM 1407 C CA . HIS B 1 32 ? 14.734 -17.531 -10.703 1 83.75 32 HIS B CA 1
ATOM 1408 C C . HIS B 1 32 ? 13.758 -17.234 -9.57 1 83.75 32 HIS B C 1
ATOM 1410 O O . HIS B 1 32 ? 14.016 -16.359 -8.742 1 83.75 32 HIS B O 1
ATOM 1416 N N . GLU B 1 33 ? 12.555 -17.969 -9.609 1 87.81 33 GLU B N 1
ATOM 1417 C CA . GLU B 1 33 ? 11.539 -17.859 -8.562 1 87.81 33 GLU B CA 1
ATOM 1418 C C . GLU B 1 33 ? 11.039 -16.422 -8.422 1 87.81 33 GLU B C 1
ATOM 1420 O O . GLU B 1 33 ? 10.906 -15.906 -7.309 1 87.81 33 GLU B O 1
ATOM 1425 N N . GLU B 1 34 ? 10.945 -15.688 -9.539 1 92.81 34 GLU B N 1
ATOM 1426 C CA . GLU B 1 34 ? 10.57 -14.281 -9.445 1 92.81 34 GLU B CA 1
ATOM 1427 C C . GLU B 1 34 ? 9.438 -13.945 -10.414 1 92.81 34 GLU B C 1
ATOM 1429 O O . GLU B 1 34 ? 9.438 -14.406 -11.562 1 92.81 34 GLU B O 1
ATOM 1434 N N . VAL B 1 35 ? 8.469 -13.211 -9.883 1 94.81 35 VAL B N 1
ATOM 1435 C CA . VAL B 1 35 ? 7.422 -12.586 -10.68 1 94.81 35 VAL B CA 1
ATOM 1436 C C . VAL B 1 35 ? 7.645 -11.07 -10.727 1 94.81 35 VAL B C 1
ATOM 1438 O O . VAL B 1 35 ? 7.754 -10.422 -9.688 1 94.81 35 VAL B O 1
ATOM 1441 N N . LEU B 1 36 ? 7.746 -10.531 -11.969 1 96.81 36 LEU B N 1
ATOM 1442 C CA . LEU B 1 36 ? 7.996 -9.109 -12.141 1 96.81 36 LEU B CA 1
ATOM 1443 C C . LEU B 1 36 ? 6.844 -8.438 -12.891 1 96.81 36 LEU B C 1
ATOM 1445 O O . LEU B 1 36 ? 6.426 -8.922 -13.945 1 96.81 36 LEU B O 1
ATOM 1449 N N . LEU B 1 37 ? 6.281 -7.438 -12.281 1 97.62 37 LEU B N 1
ATOM 1450 C CA . LEU B 1 37 ? 5.273 -6.59 -12.906 1 97.62 37 LEU B CA 1
ATOM 1451 C C . LEU B 1 37 ? 5.781 -5.156 -13.047 1 97.62 37 LEU B C 1
ATOM 1453 O O . LEU B 1 37 ? 6.246 -4.559 -12.07 1 97.62 37 LEU B O 1
ATOM 1457 N N . GLU B 1 38 ? 5.688 -4.555 -14.25 1 97.88 38 GLU B N 1
ATOM 1458 C CA . GLU B 1 38 ? 6.289 -3.242 -14.469 1 97.88 38 GLU B CA 1
ATOM 1459 C C . GLU B 1 38 ? 5.273 -2.268 -15.062 1 97.88 38 GLU B C 1
ATOM 1461 O O . GLU B 1 38 ? 4.512 -2.627 -15.961 1 97.88 38 GLU B O 1
ATOM 1466 N N . ASN B 1 39 ? 5.309 -1.076 -14.539 1 97.5 39 ASN B N 1
ATOM 1467 C CA . ASN B 1 39 ? 4.605 0.075 -15.094 1 97.5 39 ASN B CA 1
ATOM 1468 C C . ASN B 1 39 ? 3.109 -0.19 -15.227 1 97.5 39 ASN B C 1
ATOM 1470 O O . ASN B 1 39 ? 2.562 -0.163 -16.328 1 97.5 39 ASN B O 1
ATOM 1474 N N . VAL B 1 40 ? 2.455 -0.275 -14.125 1 97.69 40 VAL B N 1
ATOM 1475 C CA . VAL B 1 40 ? 1.028 -0.584 -14.133 1 97.69 40 VAL B CA 1
ATOM 1476 C C . VAL B 1 40 ? 0.249 0.563 -13.492 1 97.69 40 VAL B C 1
ATOM 1478 O O . VAL B 1 40 ? 0.809 1.353 -12.727 1 97.69 40 VAL B O 1
ATOM 1481 N N . GLU B 1 41 ? -0.994 0.597 -13.852 1 98.06 41 GLU B N 1
ATOM 1482 C CA . GLU B 1 41 ? -1.93 1.556 -13.273 1 98.06 41 GLU B CA 1
ATOM 1483 C C . GLU B 1 41 ? -2.896 0.872 -12.305 1 98.06 41 GLU B C 1
ATOM 1485 O O . GLU B 1 41 ? -3.379 -0.229 -12.586 1 98.06 41 GLU B O 1
ATOM 1490 N N . LEU B 1 42 ? -3.195 1.555 -11.242 1 97.38 42 LEU B N 1
ATOM 1491 C CA . LEU B 1 42 ? -4.047 0.978 -10.211 1 97.38 42 LEU B CA 1
ATOM 1492 C C . LEU B 1 42 ? -5.516 1.308 -10.469 1 97.38 42 LEU B C 1
ATOM 1494 O O . LEU B 1 42 ? -5.832 2.383 -10.984 1 97.38 42 LEU B O 1
ATOM 1498 N N . ILE B 1 43 ? -6.352 0.331 -10.109 1 94.88 43 ILE B N 1
ATOM 1499 C CA . ILE B 1 43 ? -7.789 0.565 -10.102 1 94.88 43 ILE B CA 1
ATOM 1500 C C . ILE B 1 43 ? -8.203 1.194 -8.773 1 94.88 43 ILE B C 1
ATOM 1502 O O . ILE B 1 43 ? -8.172 0.536 -7.73 1 94.88 43 ILE B O 1
ATOM 1506 N N . LEU B 1 44 ? -8.656 2.311 -8.742 1 90.12 44 LEU B N 1
ATOM 1507 C CA . LEU B 1 44 ? -8.852 3.113 -7.539 1 90.12 44 LEU B CA 1
ATOM 1508 C C . LEU B 1 44 ? -10.016 2.582 -6.715 1 90.12 44 LEU B C 1
ATOM 1510 O O . LEU B 1 44 ? -9.961 2.572 -5.48 1 90.12 44 LEU B O 1
ATOM 1514 N N . GLU B 1 45 ? -10.961 2.07 -7.328 1 87.44 45 GLU B N 1
ATOM 1515 C CA . GLU B 1 45 ? -12.148 1.569 -6.645 1 87.44 45 GLU B CA 1
ATOM 1516 C C . GLU B 1 45 ? -11.828 0.33 -5.812 1 87.44 45 GLU B C 1
ATOM 1518 O O . GLU B 1 45 ? -12.562 -0.003 -4.879 1 87.44 45 GLU B O 1
ATOM 1523 N N . ALA B 1 46 ? -10.734 -0.312 -6.23 1 89.12 46 ALA B N 1
ATOM 1524 C CA . ALA B 1 46 ? -10.336 -1.525 -5.523 1 89.12 46 ALA B CA 1
ATOM 1525 C C . ALA B 1 46 ? -9.852 -1.205 -4.109 1 89.12 46 ALA B C 1
ATOM 1527 O O . ALA B 1 46 ? -9.789 -2.088 -3.252 1 89.12 46 ALA B O 1
ATOM 1528 N N . PHE B 1 47 ? -9.531 0.03 -3.855 1 88.75 47 PHE B N 1
ATOM 1529 C CA . PHE B 1 47 ? -8.938 0.407 -2.578 1 88.75 47 PHE B CA 1
ATOM 1530 C C . PHE B 1 47 ? -9.953 1.123 -1.697 1 88.75 47 PHE B C 1
ATOM 1532 O O . PHE B 1 47 ? -9.609 1.628 -0.626 1 88.75 47 PHE B O 1
ATOM 1539 N N . ASP B 1 48 ? -11.195 1.128 -2.09 1 83.81 48 ASP B N 1
ATOM 1540 C CA . ASP B 1 48 ? -12.227 1.869 -1.368 1 83.81 48 ASP B CA 1
ATOM 1541 C C . ASP B 1 48 ? -12.453 1.276 0.02 1 83.81 48 ASP B C 1
ATOM 1543 O O . ASP B 1 48 ? -12.836 1.991 0.951 1 83.81 48 ASP B O 1
ATOM 1547 N N . TYR B 1 49 ? -12.125 0.12 0.133 1 81 49 TYR B N 1
ATOM 1548 C CA . TYR B 1 49 ? -12.375 -0.566 1.395 1 81 49 TYR B CA 1
ATOM 1549 C C . TYR B 1 49 ? -11.391 -0.115 2.467 1 81 49 TYR B C 1
ATOM 1551 O O . TYR B 1 49 ? -11.602 -0.365 3.656 1 81 49 TYR B O 1
ATOM 1559 N N . LEU B 1 50 ? -10.281 0.579 2.186 1 82.19 50 LEU B N 1
ATOM 1560 C CA . LEU B 1 50 ? -9.258 1.003 3.137 1 82.19 50 LEU B CA 1
ATOM 1561 C C . LEU B 1 50 ? -9.742 2.195 3.957 1 82.19 50 LEU B C 1
ATOM 1563 O O . LEU B 1 50 ? -9.125 2.555 4.961 1 82.19 50 LEU B O 1
ATOM 1567 N N . ARG B 1 51 ? -10.797 2.855 3.66 1 77.81 51 ARG B N 1
ATOM 1568 C CA . ARG B 1 51 ? -11.406 3.965 4.387 1 77.81 51 ARG B CA 1
ATOM 1569 C C . ARG B 1 51 ? -10.406 5.098 4.594 1 77.81 51 ARG B C 1
ATOM 1571 O O . ARG B 1 51 ? -10.242 5.594 5.711 1 77.81 51 ARG B O 1
ATOM 1578 N N . LEU B 1 52 ? -9.672 5.418 3.592 1 83.12 52 LEU B N 1
ATOM 1579 C CA . LEU B 1 52 ? -8.68 6.488 3.641 1 83.12 52 LEU B CA 1
ATOM 1580 C C . LEU B 1 52 ? -9.352 7.852 3.75 1 83.12 52 LEU B C 1
ATOM 1582 O O . LEU B 1 52 ? -10.445 8.055 3.215 1 83.12 52 LEU B O 1
ATOM 1586 N N . PRO B 1 53 ? -8.766 8.758 4.453 1 79.5 53 PRO B N 1
ATOM 1587 C CA . PRO B 1 53 ? -9.328 10.102 4.605 1 79.5 53 PRO B CA 1
ATOM 1588 C C . PRO B 1 53 ? -9.219 10.938 3.334 1 79.5 53 PRO B C 1
ATOM 1590 O O . PRO B 1 53 ? -9.57 12.117 3.336 1 79.5 53 PRO B O 1
ATOM 1593 N N . PHE B 1 54 ? -8.766 10.359 2.27 1 85.81 54 PHE B N 1
ATOM 1594 C CA . PHE B 1 54 ? -8.602 11.039 0.989 1 85.81 54 PHE B CA 1
ATOM 1595 C C . PHE B 1 54 ? -9.016 10.133 -0.163 1 85.81 54 PHE B C 1
ATOM 1597 O O . PHE B 1 54 ? -9.078 8.914 -0.01 1 85.81 54 PHE B O 1
ATOM 1604 N N . ALA B 1 55 ? -9.406 10.797 -1.236 1 86.88 55 ALA B N 1
ATOM 1605 C CA . ALA B 1 55 ? -9.758 10.039 -2.434 1 86.88 55 ALA B CA 1
ATOM 1606 C C . ALA B 1 55 ? -8.547 9.844 -3.336 1 86.88 55 ALA B C 1
ATOM 1608 O O . ALA B 1 55 ? -7.754 10.766 -3.531 1 86.88 55 ALA B O 1
ATOM 1609 N N . LEU B 1 56 ? -8.461 8.641 -3.775 1 91.81 56 LEU B N 1
ATOM 1610 C CA . LEU B 1 56 ? -7.406 8.352 -4.738 1 91.81 56 LEU B CA 1
ATOM 1611 C C . LEU B 1 56 ? -7.824 8.758 -6.148 1 91.81 56 LEU B C 1
ATOM 1613 O O . LEU B 1 56 ? -8.898 8.375 -6.617 1 91.81 56 LEU B O 1
ATOM 1617 N N . LYS B 1 57 ? -7.043 9.547 -6.793 1 93.5 57 LYS B N 1
ATOM 1618 C CA . LYS B 1 57 ? -7.363 10.023 -8.133 1 93.5 57 LYS B CA 1
ATOM 1619 C C . LYS B 1 57 ? -6.566 9.266 -9.188 1 93.5 57 LYS B C 1
ATOM 1621 O O . LYS B 1 57 ? -7.059 9.016 -10.297 1 93.5 57 LYS B O 1
ATOM 1626 N N . GLU B 1 58 ? -5.363 9.094 -8.883 1 96.62 58 GLU B N 1
ATOM 1627 C CA . GLU B 1 58 ? -4.477 8.328 -9.75 1 96.62 58 GLU B CA 1
ATOM 1628 C C . GLU B 1 58 ? -3.506 7.48 -8.93 1 96.62 58 GLU B C 1
ATOM 1630 O O . GLU B 1 58 ? -3.133 7.855 -7.82 1 96.62 58 GLU B O 1
ATOM 1635 N N . GLY B 1 59 ? -3.133 6.32 -9.391 1 97.94 59 GLY B N 1
ATOM 1636 C CA . GLY B 1 59 ? -2.133 5.453 -8.789 1 97.94 59 GLY B CA 1
ATOM 1637 C C . GLY B 1 59 ? -1.343 4.656 -9.812 1 97.94 59 GLY B C 1
ATOM 1638 O O . GLY B 1 59 ? -1.903 4.176 -10.797 1 97.94 59 GLY B O 1
ATOM 1639 N N . ARG B 1 60 ? -0.061 4.605 -9.609 1 98.25 60 ARG B N 1
ATOM 1640 C CA . ARG B 1 60 ? 0.821 3.838 -10.484 1 98.25 60 ARG B CA 1
ATOM 1641 C C . ARG B 1 60 ? 1.91 3.135 -9.68 1 98.25 60 ARG B C 1
ATOM 1643 O O . ARG B 1 60 ? 2.342 3.633 -8.641 1 98.25 60 ARG B O 1
ATOM 1650 N N . VAL B 1 61 ? 2.262 2.021 -10.172 1 98.06 61 VAL B N 1
ATOM 1651 C CA . VAL B 1 61 ? 3.402 1.299 -9.617 1 98.06 61 VAL B CA 1
ATOM 1652 C C . VAL B 1 61 ? 4.465 1.101 -10.703 1 98.06 61 VAL B C 1
ATOM 1654 O O . VAL B 1 61 ? 4.18 0.541 -11.766 1 98.06 61 VAL B O 1
ATOM 1657 N N . GLY B 1 62 ? 5.637 1.559 -10.391 1 98.31 62 GLY B N 1
ATOM 1658 C CA . GLY B 1 62 ? 6.723 1.409 -11.344 1 98.31 62 GLY B CA 1
ATOM 1659 C C . GLY B 1 62 ? 7.18 -0.028 -11.516 1 98.31 62 GLY B C 1
ATOM 1660 O O . GLY B 1 62 ? 7.352 -0.502 -12.633 1 98.31 62 GLY B O 1
ATOM 1661 N N . ARG B 1 63 ? 7.402 -0.647 -10.422 1 98.25 63 ARG B N 1
ATOM 1662 C CA . ARG B 1 63 ? 7.863 -2.031 -10.461 1 98.25 63 ARG B CA 1
ATOM 1663 C C . ARG B 1 63 ? 7.402 -2.797 -9.227 1 98.25 63 ARG B C 1
ATOM 1665 O O . ARG B 1 63 ? 7.512 -2.295 -8.102 1 98.25 63 ARG B O 1
ATOM 1672 N N . LEU B 1 64 ? 6.871 -3.895 -9.398 1 98.12 64 LEU B N 1
ATOM 1673 C CA . LEU B 1 64 ? 6.551 -4.859 -8.352 1 98.12 64 LEU B CA 1
ATOM 1674 C C . LEU B 1 64 ? 7.297 -6.168 -8.57 1 98.12 64 LEU B C 1
ATOM 1676 O O . LEU B 1 64 ? 7.16 -6.801 -9.617 1 98.12 64 LEU B O 1
ATOM 1680 N N . SER B 1 65 ? 8.031 -6.543 -7.652 1 97.62 65 SER B N 1
ATOM 1681 C CA . SER B 1 65 ? 8.766 -7.801 -7.711 1 97.62 65 SER B CA 1
ATOM 1682 C C . SER B 1 65 ? 8.336 -8.742 -6.59 1 97.62 65 SER B C 1
ATOM 1684 O O . SER B 1 65 ? 8.297 -8.359 -5.422 1 97.62 65 SER B O 1
ATOM 1686 N N . ILE B 1 66 ? 7.926 -9.945 -6.918 1 96.12 66 ILE B N 1
ATOM 1687 C CA . ILE B 1 66 ? 7.543 -10.977 -5.953 1 96.12 66 ILE B CA 1
ATOM 1688 C C . ILE B 1 66 ? 8.445 -12.195 -6.117 1 96.12 66 ILE B C 1
ATOM 1690 O O . ILE B 1 66 ? 8.438 -12.844 -7.164 1 96.12 66 ILE B O 1
ATOM 1694 N N . ARG B 1 67 ? 9.188 -12.438 -5.227 1 95.38 67 ARG B N 1
ATOM 1695 C CA . ARG B 1 67 ? 10.008 -13.641 -5.215 1 95.38 67 ARG B CA 1
ATOM 1696 C C . ARG B 1 67 ? 9.344 -14.75 -4.41 1 95.38 67 ARG B C 1
ATOM 1698 O O . ARG B 1 67 ? 9.125 -14.609 -3.207 1 95.38 67 ARG B O 1
ATOM 1705 N N . ILE B 1 68 ? 9.031 -15.781 -5.016 1 91.31 68 ILE B N 1
ATOM 1706 C CA . ILE B 1 68 ? 8.312 -16.906 -4.422 1 91.31 68 ILE B CA 1
ATOM 1707 C C . ILE B 1 68 ? 9.211 -18.141 -4.414 1 91.31 68 ILE B C 1
ATOM 1709 O O . ILE B 1 68 ? 9.656 -18.609 -5.469 1 91.31 68 ILE B O 1
ATOM 1713 N N . PRO B 1 69 ? 9.508 -18.656 -3.266 1 89.31 69 PRO B N 1
ATOM 1714 C CA . PRO B 1 69 ? 10.281 -19.891 -3.232 1 89.31 69 PRO B CA 1
ATOM 1715 C C . PRO B 1 69 ? 9.453 -21.109 -3.652 1 89.31 69 PRO B C 1
ATOM 1717 O O . PRO B 1 69 ? 8.992 -21.875 -2.799 1 89.31 69 PRO B O 1
ATOM 1720 N N . TRP B 1 70 ? 9.383 -21.375 -4.906 1 79.12 70 TRP B N 1
ATOM 1721 C CA . TRP B 1 70 ? 8.469 -22.359 -5.48 1 79.12 70 TRP B CA 1
ATOM 1722 C C . TRP B 1 70 ? 8.711 -23.734 -4.883 1 79.12 70 TRP B C 1
ATOM 1724 O O . TRP B 1 70 ? 7.766 -24.484 -4.609 1 79.12 70 TRP B O 1
ATOM 1734 N N . LYS B 1 71 ? 9.938 -24.016 -4.711 1 75.69 71 LYS B N 1
ATOM 1735 C CA . LYS B 1 71 ? 10.273 -25.328 -4.176 1 75.69 71 LYS B CA 1
ATOM 1736 C C . LYS B 1 71 ? 9.914 -25.438 -2.693 1 75.69 71 LYS B C 1
ATOM 1738 O O . LYS B 1 71 ? 9.734 -26.531 -2.166 1 75.69 71 LYS B O 1
ATOM 1743 N N . LYS B 1 72 ? 9.875 -24.328 -2.014 1 83.38 72 LYS B N 1
ATOM 1744 C CA . LYS B 1 72 ? 9.586 -24.312 -0.581 1 83.38 72 LYS B CA 1
ATOM 1745 C C . LYS B 1 72 ? 8.383 -23.422 -0.275 1 83.38 72 LYS B C 1
ATOM 1747 O O . LYS B 1 72 ? 8.352 -22.719 0.74 1 83.38 72 LYS B O 1
ATOM 1752 N N . LEU B 1 73 ? 7.578 -23.328 -1.271 1 78 73 LEU B N 1
ATOM 1753 C CA . LEU B 1 73 ? 6.383 -22.516 -1.092 1 78 73 LEU B CA 1
ATOM 1754 C C . LEU B 1 73 ? 5.562 -23 0.097 1 78 73 LEU B C 1
ATOM 1756 O O . LEU B 1 73 ? 5.242 -24.188 0.185 1 78 73 LEU B O 1
ATOM 1760 N N . GLY B 1 74 ? 5.328 -22.203 1.007 1 74.88 74 GLY B N 1
ATOM 1761 C CA . GLY B 1 74 ? 4.645 -22.594 2.227 1 74.88 74 GLY B CA 1
ATOM 1762 C C . GLY B 1 74 ? 5.551 -22.609 3.441 1 74.88 74 GLY B C 1
ATOM 1763 O O . GLY B 1 74 ? 5.078 -22.578 4.578 1 74.88 74 GLY B O 1
ATOM 1764 N N . TRP B 1 75 ? 6.766 -22.828 3.189 1 80.88 75 TRP B N 1
ATOM 1765 C CA . TRP B 1 75 ? 7.723 -22.922 4.285 1 80.88 75 TRP B CA 1
ATOM 1766 C C . TRP B 1 75 ? 8.562 -21.641 4.371 1 80.88 75 TRP B C 1
ATOM 1768 O O . TRP B 1 75 ? 8.734 -21.078 5.453 1 80.88 75 TRP B O 1
ATOM 1778 N N . ASP B 1 76 ? 9.047 -21.297 3.182 1 89.19 76 ASP B N 1
ATOM 1779 C CA . ASP B 1 76 ? 9.891 -20.109 3.127 1 89.19 76 ASP B CA 1
ATOM 1780 C C . ASP B 1 76 ? 9.07 -18.859 2.791 1 89.19 76 ASP B C 1
ATOM 1782 O O . ASP B 1 76 ? 8.062 -18.953 2.08 1 89.19 76 ASP B O 1
ATOM 1786 N N . PRO B 1 77 ? 9.453 -17.734 3.254 1 93.06 77 PRO B N 1
ATOM 1787 C CA . PRO B 1 77 ? 8.68 -16.5 3.025 1 93.06 77 PRO B CA 1
ATOM 1788 C C . PRO B 1 77 ? 8.742 -16.031 1.575 1 93.06 77 PRO B C 1
ATOM 1790 O O . PRO B 1 77 ? 9.703 -16.344 0.862 1 93.06 77 PRO B O 1
ATOM 1793 N N . ILE B 1 78 ? 7.684 -15.352 1.275 1 93.19 78 ILE B N 1
ATOM 1794 C CA . ILE B 1 78 ? 7.617 -14.664 -0.009 1 93.19 78 ILE B CA 1
ATOM 1795 C C . ILE B 1 78 ? 8.141 -13.234 0.142 1 93.19 78 ILE B C 1
ATOM 1797 O O . ILE B 1 78 ? 7.805 -12.547 1.105 1 93.19 78 ILE B O 1
ATOM 1801 N N . ILE B 1 79 ? 9.078 -12.828 -0.784 1 96.75 79 ILE B N 1
ATOM 1802 C CA . ILE B 1 79 ? 9.617 -11.477 -0.754 1 96.75 79 ILE B CA 1
ATOM 1803 C C . ILE B 1 79 ? 8.883 -10.602 -1.771 1 96.75 79 ILE B C 1
ATOM 1805 O O . ILE B 1 79 ? 8.789 -10.953 -2.949 1 96.75 79 ILE B O 1
ATOM 1809 N N . ILE B 1 80 ? 8.367 -9.484 -1.306 1 97.31 80 ILE B N 1
ATOM 1810 C CA . ILE B 1 80 ? 7.656 -8.539 -2.16 1 97.31 80 ILE B CA 1
ATOM 1811 C C . ILE B 1 80 ? 8.359 -7.188 -2.133 1 97.31 80 ILE B C 1
ATOM 1813 O O . ILE B 1 80 ? 8.617 -6.637 -1.061 1 97.31 80 ILE B O 1
ATOM 1817 N N . ILE B 1 81 ? 8.695 -6.625 -3.295 1 98.19 81 ILE B N 1
ATOM 1818 C CA . ILE B 1 81 ? 9.367 -5.34 -3.418 1 98.19 81 ILE B CA 1
ATOM 1819 C C . ILE B 1 81 ? 8.57 -4.422 -4.34 1 98.19 81 ILE B C 1
ATOM 1821 O O . ILE B 1 81 ? 8.195 -4.816 -5.449 1 98.19 81 ILE B O 1
ATOM 1825 N N . LEU B 1 82 ? 8.227 -3.312 -3.883 1 98 82 LEU B N 1
ATOM 1826 C CA . LEU B 1 82 ? 7.578 -2.279 -4.684 1 98 82 LEU B CA 1
ATOM 1827 C C . LEU B 1 82 ? 8.516 -1.098 -4.906 1 98 82 LEU B C 1
ATOM 1829 O O . LEU B 1 82 ? 9.141 -0.608 -3.965 1 98 82 LEU B O 1
ATOM 1833 N N . GLU B 1 83 ? 8.633 -0.668 -6.109 1 97.62 83 GLU B N 1
ATOM 1834 C CA . GLU B 1 83 ? 9.453 0.483 -6.465 1 97.62 83 GLU B CA 1
ATOM 1835 C C . GLU B 1 83 ? 8.641 1.537 -7.211 1 97.62 83 GLU B C 1
ATOM 1837 O O . GLU B 1 83 ? 7.812 1.202 -8.062 1 97.62 83 GLU B O 1
ATOM 1842 N N . ASP B 1 84 ? 8.828 2.736 -6.844 1 97.69 84 ASP B N 1
ATOM 1843 C CA . ASP B 1 84 ? 8.289 3.893 -7.551 1 97.69 84 ASP B CA 1
ATOM 1844 C C . ASP B 1 84 ? 6.762 3.85 -7.594 1 97.69 84 ASP B C 1
ATOM 1846 O O . ASP B 1 84 ? 6.164 3.893 -8.672 1 97.69 84 ASP B O 1
ATOM 1850 N N . VAL B 1 85 ? 6.168 3.867 -6.449 1 98.44 85 VAL B N 1
ATOM 1851 C CA . VAL B 1 85 ? 4.715 3.973 -6.355 1 98.44 85 VAL B CA 1
ATOM 1852 C C . VAL B 1 85 ? 4.305 5.441 -6.344 1 98.44 85 VAL B C 1
ATOM 1854 O O . VAL B 1 85 ? 4.832 6.234 -5.562 1 98.44 85 VAL B O 1
ATOM 1857 N N . PHE B 1 86 ? 3.455 5.777 -7.234 1 98.56 86 PHE B N 1
ATOM 1858 C CA . PHE B 1 86 ? 2.959 7.141 -7.379 1 98.56 86 PHE B CA 1
ATOM 1859 C C . PHE B 1 86 ? 1.451 7.195 -7.164 1 98.56 86 PHE B C 1
ATOM 1861 O O . PHE B 1 86 ? 0.706 6.422 -7.766 1 98.56 86 PHE B O 1
ATOM 1868 N N . VAL B 1 87 ? 0.96 8.133 -6.262 1 97.81 87 VAL B N 1
ATOM 1869 C CA . VAL B 1 87 ? -0.47 8.258 -6.004 1 97.81 87 VAL B CA 1
ATOM 1870 C C . VAL B 1 87 ? -0.856 9.734 -5.961 1 97.81 87 VAL B C 1
ATOM 1872 O O . VAL B 1 87 ? -0.194 10.539 -5.301 1 97.81 87 VAL B O 1
ATOM 1875 N N . LEU B 1 88 ? -1.838 10.078 -6.738 1 96.94 88 LEU B N 1
ATOM 1876 C CA . LEU B 1 88 ? -2.49 11.375 -6.613 1 96.94 88 LEU B CA 1
ATOM 1877 C C . LEU B 1 88 ? -3.752 11.273 -5.762 1 96.94 88 LEU B C 1
ATOM 1879 O O . LEU B 1 88 ? -4.625 10.445 -6.039 1 96.94 88 LEU B O 1
ATOM 1883 N N . ALA B 1 89 ? -3.783 12.047 -4.691 1 93.62 89 ALA B N 1
ATOM 1884 C CA . ALA B 1 89 ? -4.914 11.984 -3.77 1 93.62 89 ALA B CA 1
ATOM 1885 C C . ALA B 1 89 ? -5.559 13.359 -3.602 1 93.62 89 ALA B C 1
ATOM 1887 O O . ALA B 1 89 ? -4.875 14.383 -3.658 1 93.62 89 ALA B O 1
ATOM 1888 N N . SER B 1 90 ? -6.848 13.375 -3.43 1 89.44 90 SER B N 1
ATOM 1889 C CA . SER B 1 90 ? -7.578 14.617 -3.238 1 89.44 90 SER B CA 1
ATOM 1890 C C . SER B 1 90 ? -8.383 14.594 -1.944 1 89.44 90 SER B C 1
ATOM 1892 O O . SER B 1 90 ? -8.852 13.539 -1.518 1 89.44 90 SER B O 1
ATOM 1894 N N . PRO B 1 91 ? -8.367 15.758 -1.31 1 79 91 PRO B N 1
ATOM 1895 C CA . PRO B 1 91 ? -9.219 15.82 -0.124 1 79 91 PRO B CA 1
ATOM 1896 C C . PRO B 1 91 ? -10.68 15.461 -0.426 1 79 91 PRO B C 1
ATOM 1898 O O . PRO B 1 91 ? -11.18 15.789 -1.504 1 79 91 PRO B O 1
ATOM 1901 N N . ARG B 1 92 ? -11.148 14.469 0.274 1 71.75 92 ARG B N 1
ATOM 1902 C CA . ARG B 1 92 ? -12.531 14.039 0.055 1 71.75 92 ARG B CA 1
ATOM 1903 C C . ARG B 1 92 ? -13.5 14.883 0.876 1 71.75 92 ARG B C 1
ATOM 1905 O O . ARG B 1 92 ? -13.172 15.305 1.986 1 71.75 92 ARG B O 1
ATOM 1912 N N . ASP B 1 93 ? -14.539 15.273 0.05 1 63.97 93 ASP B N 1
ATOM 1913 C CA . ASP B 1 93 ? -15.633 15.883 0.805 1 63.97 93 ASP B CA 1
ATOM 1914 C C . ASP B 1 93 ? -16.344 14.852 1.675 1 63.97 93 ASP B C 1
ATOM 1916 O O . ASP B 1 93 ? -16.484 13.688 1.282 1 63.97 93 ASP B O 1
ATOM 1920 N N . ASP B 1 94 ? -16.406 14.992 2.998 1 59.25 94 ASP B N 1
ATOM 1921 C CA . ASP B 1 94 ? -17.016 14.148 4.012 1 59.25 94 ASP B CA 1
ATOM 1922 C C . ASP B 1 94 ? -18.25 13.438 3.451 1 59.25 94 ASP B C 1
ATOM 1924 O O . ASP B 1 94 ? -18.469 12.258 3.73 1 59.25 94 ASP B O 1
ATOM 1928 N N . GLU B 1 95 ? -19.094 14.156 2.793 1 58.75 95 GLU B N 1
ATOM 1929 C CA . GLU B 1 95 ? -20.375 13.625 2.373 1 58.75 95 GLU B CA 1
ATOM 1930 C C . GLU B 1 95 ? -20.203 12.508 1.343 1 58.75 95 GLU B C 1
ATOM 1932 O O . GLU B 1 95 ? -20.906 11.492 1.396 1 58.75 95 GLU B O 1
ATOM 1937 N N . GLU B 1 96 ? -19.438 12.734 0.339 1 57.78 96 GLU B N 1
ATOM 1938 C CA . GLU B 1 96 ? -19.219 11.719 -0.694 1 57.78 96 GLU B CA 1
ATOM 1939 C C . GLU B 1 96 ? -18.625 10.445 -0.107 1 57.78 96 GLU B C 1
ATOM 1941 O O . GLU B 1 96 ? -18.938 9.344 -0.559 1 57.78 96 GLU B O 1
ATOM 1946 N N . TRP B 1 97 ? -17.969 10.609 0.901 1 57.88 97 TRP B N 1
ATOM 1947 C CA . TRP B 1 97 ? -17.266 9.508 1.565 1 57.88 97 TRP B CA 1
ATOM 1948 C C . TRP B 1 97 ? -18.266 8.539 2.191 1 57.88 97 TRP B C 1
ATOM 1950 O O . TRP B 1 97 ? -18.078 7.316 2.105 1 57.88 97 TRP B O 1
ATOM 1960 N N . ARG B 1 98 ? -19.312 9.188 2.689 1 59.19 98 ARG B N 1
ATOM 1961 C CA . ARG B 1 98 ? -20.203 8.383 3.518 1 59.19 98 ARG B CA 1
ATOM 1962 C C . ARG B 1 98 ? -21 7.406 2.666 1 59.19 98 ARG B C 1
ATOM 1964 O O . ARG B 1 98 ? -21.078 6.215 2.98 1 59.19 98 ARG B O 1
ATOM 1971 N N . LEU B 1 99 ? -21.797 7.91 1.735 1 62.41 99 LEU B N 1
ATOM 1972 C CA . LEU B 1 99 ? -22.781 7.059 1.079 1 62.41 99 LEU B CA 1
ATOM 1973 C C . LEU B 1 99 ? -22.094 6.074 0.131 1 62.41 99 LEU B C 1
ATOM 1975 O O . LEU B 1 99 ? -22.375 4.871 0.175 1 62.41 99 LEU B O 1
ATOM 1979 N N . ALA B 1 100 ? -21.516 6.629 -0.86 1 59.94 100 ALA B N 1
ATOM 1980 C CA . ALA B 1 100 ? -20.891 5.812 -1.904 1 59.94 100 ALA B CA 1
ATOM 1981 C C . ALA B 1 100 ? -19.812 4.906 -1.328 1 59.94 100 ALA B C 1
ATOM 1983 O O . ALA B 1 100 ? -19.672 3.756 -1.745 1 59.94 100 ALA B O 1
ATOM 1984 N N . ALA B 1 101 ? -19.359 5.355 -0.231 1 64 101 ALA B N 1
ATOM 1985 C CA . ALA B 1 101 ? -18.219 4.691 0.401 1 64 101 ALA B CA 1
ATOM 1986 C C . ALA B 1 101 ? -18.656 3.412 1.108 1 64 101 ALA B C 1
ATOM 1988 O O . ALA B 1 101 ? -17.969 2.391 1.03 1 64 101 ALA B O 1
ATOM 1989 N N . VAL B 1 102 ? -19.891 3.584 1.548 1 69.94 102 VAL B N 1
ATOM 1990 C CA . VAL B 1 102 ? -20.312 2.424 2.326 1 69.94 102 VAL B CA 1
ATOM 1991 C C . VAL B 1 102 ? -20.547 1.238 1.395 1 69.94 102 VAL B C 1
ATOM 1993 O O . VAL B 1 102 ? -20.078 0.128 1.658 1 69.94 102 VAL B O 1
ATOM 1996 N N . GLU B 1 103 ? -21.266 1.531 0.328 1 73 103 GLU B N 1
ATOM 1997 C CA . GLU B 1 103 ? -21.578 0.458 -0.611 1 73 103 GLU B CA 1
ATOM 1998 C C . GLU B 1 103 ? -20.328 -0.073 -1.282 1 73 103 GLU B C 1
ATOM 2000 O O . GLU B 1 103 ? -20.125 -1.287 -1.388 1 73 103 GLU B O 1
ATOM 2005 N N . GLN B 1 104 ? -19.594 0.843 -1.69 1 76.69 104 GLN B N 1
ATOM 2006 C CA . GLN B 1 104 ? -18.391 0.467 -2.418 1 76.69 104 GLN B CA 1
ATOM 2007 C C . GLN B 1 104 ? -17.375 -0.213 -1.496 1 76.69 104 GLN B C 1
ATOM 2009 O O . GLN B 1 104 ? -16.703 -1.154 -1.902 1 76.69 104 GLN B O 1
ATOM 2014 N N . ARG B 1 105 ? -17.422 0.22 -0.319 1 77.25 105 ARG B N 1
ATOM 2015 C CA . ARG B 1 105 ? -16.516 -0.364 0.668 1 77.25 105 ARG B CA 1
ATOM 2016 C C . ARG B 1 105 ? -16.891 -1.812 0.965 1 77.25 105 ARG B C 1
ATOM 2018 O O . ARG B 1 105 ? -16.016 -2.68 1.05 1 77.25 105 ARG B O 1
ATOM 2025 N N . GLU B 1 106 ? -18.172 -1.911 1.128 1 77.56 106 GLU B N 1
ATOM 2026 C CA . GLU B 1 106 ? -18.625 -3.27 1.41 1 77.56 106 GLU B CA 1
ATOM 2027 C C . GLU B 1 106 ? -18.328 -4.207 0.242 1 77.56 106 GLU B C 1
ATOM 2029 O O . GLU B 1 106 ? -17.906 -5.344 0.444 1 77.56 106 GLU B O 1
ATOM 2034 N N . PHE B 1 107 ? -18.594 -3.631 -0.903 1 82.69 107 PHE B N 1
ATOM 2035 C CA . PHE B 1 107 ? -18.344 -4.422 -2.104 1 82.69 107 PHE B CA 1
ATOM 2036 C C . PHE B 1 107 ? -16.859 -4.734 -2.25 1 82.69 107 PHE B C 1
ATOM 2038 O O . PHE B 1 107 ? -16.484 -5.879 -2.521 1 82.69 107 PHE B O 1
ATOM 2045 N N . ALA B 1 108 ? -16.109 -3.826 -2.066 1 84.31 108 ALA B N 1
ATOM 2046 C CA . ALA B 1 108 ? -14.664 -4.004 -2.201 1 84.31 108 ALA B CA 1
ATOM 2047 C C . ALA B 1 108 ? -14.133 -4.965 -1.143 1 84.31 108 ALA B C 1
ATOM 2049 O O . ALA B 1 108 ? -13.266 -5.797 -1.43 1 84.31 108 ALA B O 1
ATOM 2050 N N . SER B 1 109 ? -14.633 -4.793 -0.007 1 82.88 109 SER B N 1
ATOM 2051 C CA . SER B 1 109 ? -14.227 -5.68 1.075 1 82.88 109 SER B CA 1
ATOM 2052 C C . SER B 1 109 ? -14.586 -7.129 0.768 1 82.88 109 SER B C 1
ATOM 2054 O O . SER B 1 109 ? -13.781 -8.039 0.976 1 82.88 109 SER B O 1
ATOM 2056 N N . LYS B 1 110 ? -15.844 -7.293 0.349 1 85.5 110 LYS B N 1
ATOM 2057 C CA . LYS B 1 110 ? -16.266 -8.633 -0.029 1 85.5 110 LYS B CA 1
ATOM 2058 C C . LYS B 1 110 ? -15.406 -9.195 -1.156 1 85.5 110 LYS B C 1
ATOM 2060 O O . LYS B 1 110 ? -15.031 -10.367 -1.135 1 85.5 110 LYS B O 1
ATOM 2065 N N . LYS B 1 111 ? -15.148 -8.367 -2.102 1 84.94 111 LYS B N 1
ATOM 2066 C CA . LYS B 1 111 ? -14.305 -8.773 -3.223 1 84.94 111 LYS B CA 1
ATOM 2067 C C . LYS B 1 111 ? -12.898 -9.133 -2.75 1 84.94 111 LYS B C 1
ATOM 2069 O O . LYS B 1 111 ? -12.312 -10.117 -3.211 1 84.94 111 LYS B O 1
ATOM 2074 N N . ALA B 1 112 ? -12.453 -8.383 -1.902 1 84.56 112 ALA B N 1
ATOM 2075 C CA . ALA B 1 112 ? -11.117 -8.633 -1.361 1 84.56 112 ALA B CA 1
ATOM 2076 C C . ALA B 1 112 ? -11.078 -9.961 -0.605 1 84.56 112 ALA B C 1
ATOM 2078 O O . ALA B 1 112 ? -10.133 -10.742 -0.759 1 84.56 112 ALA B O 1
ATOM 2079 N N . LYS B 1 113 ? -12.109 -10.172 0.137 1 83.56 113 LYS B N 1
ATOM 2080 C CA . LYS B 1 113 ? -12.195 -11.422 0.886 1 83.56 113 LYS B CA 1
ATOM 2081 C C . LYS B 1 113 ? -12.281 -12.625 -0.053 1 83.56 113 LYS B C 1
ATOM 2083 O O . LYS B 1 113 ? -11.617 -13.641 0.172 1 83.56 113 LYS B O 1
ATOM 2088 N N . LEU B 1 114 ? -13.055 -12.547 -1.033 1 86.88 114 LEU B N 1
ATOM 2089 C CA . LEU B 1 114 ? -13.203 -13.617 -2.014 1 86.88 114 LEU B CA 1
ATOM 2090 C C . LEU B 1 114 ? -11.898 -13.859 -2.76 1 86.88 114 LEU B C 1
ATOM 2092 O O . LEU B 1 114 ? -11.492 -15.008 -2.953 1 86.88 114 LEU B O 1
ATOM 2096 N N . ALA B 1 115 ? -11.305 -12.836 -3.154 1 85.62 115 ALA B N 1
ATOM 2097 C CA . ALA B 1 115 ? -10.031 -12.945 -3.859 1 85.62 115 ALA B CA 1
ATOM 2098 C C . ALA B 1 115 ? -8.977 -13.625 -2.988 1 85.62 115 ALA B C 1
ATOM 2100 O O . ALA B 1 115 ? -8.227 -14.477 -3.467 1 85.62 115 ALA B O 1
ATOM 2101 N N . ALA B 1 116 ? -8.938 -13.266 -1.764 1 83.94 116 ALA B N 1
ATOM 2102 C CA . ALA B 1 116 ? -7.988 -13.859 -0.828 1 83.94 116 ALA B CA 1
ATOM 2103 C C . ALA B 1 116 ? -8.242 -15.359 -0.669 1 83.94 116 ALA B C 1
ATOM 2105 O O . ALA B 1 116 ? -7.301 -16.156 -0.662 1 83.94 116 ALA B O 1
ATOM 2106 N N . ALA B 1 117 ? -9.492 -15.664 -0.562 1 84.19 117 ALA B N 1
ATOM 2107 C CA . ALA B 1 117 ? -9.859 -17.078 -0.41 1 84.19 117 ALA B CA 1
ATOM 2108 C C . ALA B 1 117 ? -9.5 -17.875 -1.657 1 84.19 117 ALA B C 1
ATOM 2110 O O . ALA B 1 117 ? -8.992 -19 -1.558 1 84.19 117 ALA B O 1
ATOM 2111 N N . GLU B 1 118 ? -9.719 -17.312 -2.75 1 85 118 GLU B N 1
ATOM 2112 C CA . GLU B 1 118 ? -9.398 -17.969 -4.02 1 85 118 GLU B CA 1
ATOM 2113 C C . GLU B 1 118 ? -7.895 -18.141 -4.184 1 85 118 GLU B C 1
ATOM 2115 O O . GLU B 1 118 ? -7.43 -19.219 -4.586 1 85 118 GLU B O 1
ATOM 2120 N N . LEU B 1 119 ? -7.203 -17.219 -3.863 1 84.06 119 LEU B N 1
ATOM 2121 C CA . LEU B 1 119 ? -5.75 -17.297 -3.967 1 84.06 119 LEU B CA 1
ATOM 2122 C C . LEU B 1 119 ? -5.184 -18.344 -3.004 1 84.06 119 LEU B C 1
ATOM 2124 O O . LEU B 1 119 ? -4.281 -19.094 -3.363 1 84.06 119 LEU B O 1
ATOM 2128 N N . ALA B 1 120 ? -5.695 -18.344 -1.88 1 82.88 120 ALA B N 1
ATOM 2129 C CA . ALA B 1 120 ? -5.25 -19.328 -0.899 1 82.88 120 ALA B CA 1
ATOM 2130 C C . ALA B 1 120 ? -5.508 -20.75 -1.393 1 82.88 120 ALA B C 1
ATOM 2132 O O . ALA B 1 120 ? -4.648 -21.625 -1.266 1 82.88 120 ALA B O 1
ATOM 2133 N N . LYS B 1 121 ? -6.703 -20.953 -1.91 1 83.5 121 LYS B N 1
ATOM 2134 C CA . LYS B 1 121 ? -7.062 -22.266 -2.443 1 83.5 121 LYS B CA 1
ATOM 2135 C C . LYS B 1 121 ? -6.148 -22.656 -3.602 1 83.5 121 LYS B C 1
ATOM 2137 O O . LYS B 1 121 ? -5.668 -23.781 -3.666 1 83.5 121 LYS B O 1
ATOM 2142 N N . LEU B 1 122 ? -5.934 -21.75 -4.402 1 82.19 122 LEU B N 1
ATOM 2143 C CA . LEU B 1 122 ? -5.09 -22.016 -5.566 1 82.19 122 LEU B CA 1
ATOM 2144 C C . LEU B 1 122 ? -3.643 -22.25 -5.148 1 82.19 122 LEU B C 1
ATOM 2146 O O . LEU B 1 122 ? -2.959 -23.094 -5.715 1 82.19 122 LEU B O 1
ATOM 2150 N N . SER B 1 123 ? -3.213 -21.5 -4.297 1 81 123 SER B N 1
ATOM 2151 C CA . SER B 1 123 ? -1.852 -21.656 -3.795 1 81 123 SER B CA 1
ATOM 2152 C C . SER B 1 123 ? -1.635 -23.062 -3.221 1 81 123 SER B C 1
ATOM 2154 O O . SER B 1 123 ? -0.585 -23.672 -3.434 1 81 123 SER B O 1
ATOM 2156 N N . ARG B 1 124 ? -2.617 -23.5 -2.521 1 80.81 124 ARG B N 1
ATOM 2157 C CA . ARG B 1 124 ? -2.529 -24.844 -1.975 1 80.81 124 ARG B CA 1
ATOM 2158 C C . ARG B 1 124 ? -2.467 -25.891 -3.09 1 80.81 124 ARG B C 1
ATOM 2160 O O . ARG B 1 124 ? -1.696 -26.844 -3.01 1 80.81 124 ARG B O 1
ATOM 2167 N N . ARG B 1 125 ? -3.256 -25.672 -4.016 1 80.75 125 ARG B N 1
ATOM 2168 C CA . ARG B 1 125 ? -3.264 -26.578 -5.156 1 80.75 125 ARG B CA 1
ATOM 2169 C C . ARG B 1 125 ? -1.913 -26.578 -5.863 1 80.75 125 ARG B C 1
ATOM 2171 O O . ARG B 1 125 ? -1.409 -27.641 -6.242 1 80.75 125 ARG B O 1
ATOM 2178 N N . VAL B 1 126 ? -1.4 -25.453 -6.016 1 80.25 126 VAL B N 1
ATOM 2179 C CA . VAL B 1 126 ? -0.114 -25.328 -6.695 1 80.25 126 VAL B CA 1
ATOM 2180 C C . VAL B 1 126 ? 0.977 -26 -5.859 1 80.25 126 VAL B C 1
ATOM 2182 O O . VAL B 1 126 ? 1.857 -26.672 -6.402 1 80.25 126 VAL B O 1
ATOM 2185 N N . CYS B 1 127 ? 0.954 -25.828 -4.625 1 80.44 127 CYS B N 1
ATOM 2186 C CA . CYS B 1 127 ? 1.94 -26.438 -3.738 1 80.44 127 CYS B CA 1
ATOM 2187 C C . CYS B 1 127 ? 1.9 -27.953 -3.834 1 80.44 127 CYS B C 1
ATOM 2189 O O . CYS B 1 127 ? 2.945 -28.609 -3.871 1 80.44 127 CYS B O 1
ATOM 2191 N N . VAL B 1 128 ? 0.738 -28.5 -3.861 1 81.56 128 VAL B N 1
ATOM 2192 C CA . VAL B 1 128 ? 0.578 -29.953 -3.945 1 81.56 128 VAL B CA 1
ATOM 2193 C C . VAL B 1 128 ? 1.083 -30.453 -5.297 1 81.56 128 VAL B C 1
ATOM 2195 O O . VAL B 1 128 ? 1.771 -31.469 -5.375 1 81.56 128 VAL B O 1
ATOM 2198 N N . THR B 1 129 ? 0.698 -29.688 -6.301 1 79.69 129 THR B N 1
ATOM 2199 C CA . THR B 1 129 ? 1.113 -30.094 -7.641 1 79.69 129 THR B CA 1
ATOM 2200 C C . THR B 1 129 ? 2.631 -30.016 -7.781 1 79.69 129 THR B C 1
ATOM 2202 O O . THR B 1 129 ? 3.248 -30.906 -8.375 1 79.69 129 THR B O 1
ATOM 2205 N N . ILE B 1 130 ? 3.236 -29 -7.281 1 77.06 130 ILE B N 1
ATOM 2206 C CA . ILE B 1 130 ? 4.68 -28.812 -7.355 1 77.06 130 ILE B CA 1
ATOM 2207 C C . ILE B 1 130 ? 5.387 -29.906 -6.562 1 77.06 130 ILE B C 1
ATOM 2209 O O . ILE B 1 130 ? 6.406 -30.438 -7.008 1 77.06 130 ILE B O 1
ATOM 2213 N N . GLY B 1 131 ? 4.875 -30.203 -5.387 1 76.38 131 GLY B N 1
ATOM 2214 C CA . GLY B 1 131 ? 5.43 -31.297 -4.598 1 76.38 131 GLY B CA 1
ATOM 2215 C C . GLY B 1 131 ? 5.457 -32.625 -5.336 1 76.38 131 GLY B C 1
ATOM 2216 O O . GLY B 1 131 ? 6.465 -33.344 -5.312 1 76.38 131 GLY B O 1
ATOM 2217 N N . VAL B 1 132 ? 4.387 -32.906 -5.93 1 80.19 132 VAL B N 1
ATOM 2218 C CA . VAL B 1 132 ? 4.289 -34.156 -6.691 1 80.19 132 VAL B CA 1
ATOM 2219 C C . VAL B 1 132 ? 5.27 -34.125 -7.863 1 80.19 132 VAL B C 1
ATOM 2221 O O . VAL B 1 132 ? 5.941 -35.125 -8.148 1 80.19 132 VAL B O 1
ATOM 2224 N N . PHE B 1 133 ? 5.254 -33.031 -8.484 1 75.94 133 PHE B N 1
ATOM 2225 C CA . PHE B 1 133 ? 6.145 -32.875 -9.633 1 75.94 133 PHE B CA 1
ATOM 2226 C C . PHE B 1 133 ? 7.598 -33.031 -9.211 1 75.94 133 PHE B C 1
ATOM 2228 O O . PHE B 1 133 ? 8.375 -33.75 -9.859 1 75.94 133 PHE B O 1
ATOM 2235 N N . LEU B 1 134 ? 8.023 -32.344 -8.18 1 76.31 134 LEU B N 1
ATOM 2236 C CA . LEU B 1 134 ? 9.398 -32.406 -7.691 1 76.31 134 LEU B CA 1
ATOM 2237 C C . LEU B 1 134 ? 9.758 -33.812 -7.254 1 76.31 134 LEU B C 1
ATOM 2239 O O . LEU B 1 134 ? 10.883 -34.281 -7.469 1 76.31 134 LEU B O 1
ATOM 2243 N N . PHE B 1 135 ? 8.844 -34.469 -6.633 1 80.44 135 PHE B N 1
ATOM 2244 C CA . PHE B 1 135 ? 9.039 -35.844 -6.223 1 80.44 135 PHE B CA 1
ATOM 2245 C C . PHE B 1 135 ? 9.273 -36.75 -7.434 1 80.44 135 PHE B C 1
ATOM 2247 O O . PHE B 1 135 ? 10.133 -37.625 -7.402 1 80.44 135 PHE B O 1
ATOM 2254 N N . THR B 1 136 ? 8.5 -36.469 -8.461 1 83.12 136 THR B N 1
ATOM 2255 C CA . THR B 1 136 ? 8.578 -37.281 -9.656 1 83.12 136 THR B CA 1
ATOM 2256 C C . THR B 1 136 ? 9.906 -37.062 -10.375 1 83.12 136 THR B C 1
ATOM 2258 O O . THR B 1 136 ? 10.477 -38 -10.93 1 83.12 136 THR B O 1
ATOM 2261 N N . ILE B 1 137 ? 10.367 -35.875 -10.305 1 76.81 137 ILE B N 1
ATOM 2262 C CA . ILE B 1 137 ? 11.602 -35.594 -11.031 1 76.81 137 ILE B CA 1
ATOM 2263 C C . ILE B 1 137 ? 12.797 -35.781 -10.102 1 76.81 137 ILE B C 1
ATOM 2265 O O . ILE B 1 137 ? 13.945 -35.562 -10.508 1 76.81 137 ILE B O 1
ATOM 2269 N N . GLY B 1 138 ? 12.688 -36.344 -9.078 1 70.5 138 GLY B N 1
ATOM 2270 C CA . GLY B 1 138 ? 13.742 -36.781 -8.18 1 70.5 138 GLY B CA 1
ATOM 2271 C C . GLY B 1 138 ? 14.367 -35.625 -7.402 1 70.5 138 GLY B C 1
ATOM 2272 O O . GLY B 1 138 ? 15.547 -35.656 -7.074 1 70.5 138 GLY B O 1
ATOM 2273 N N . LEU B 1 139 ? 13.672 -34.406 -7.168 1 60.41 139 LEU B N 1
ATOM 2274 C CA . LEU B 1 139 ? 14.148 -33.312 -6.328 1 60.41 139 LEU B CA 1
ATOM 2275 C C . LEU B 1 139 ? 13.344 -33.25 -5.035 1 60.41 139 LEU B C 1
ATOM 2277 O O . LEU B 1 139 ? 12.125 -33.438 -5.043 1 60.41 139 LEU B O 1
#

Sequence (278 aa):
MFEGLVRQLLLGYLGRYVKDIQRDQLKITLWHEEVLLENVELILEAFDYLRLPFALKEGRVGRLSIRIPWKKLGWDPIIIILEDVFVLASPRDDEEWRLAAVEQREFASKKAKLAAAELAKLSRRVCVTIGVFLFTIGLMFEGLVRQLLLGYLGRYVKDIQRDQLKITLWHEEVLLENVELILEAFDYLRLPFALKEGRVGRLSIRIPWKKLGWDPIIIILEDVFVLASPRDDEEWRLAAVEQREFASKKAKLAAAELAKLSRRVCVTIGVFLFTIGL

InterPro domains:
  IPR026847 Vacuolar protein sorting-associated protein 13 [PTHR16166] (1-122)
  IPR026854 Vacuolar protein sorting-associated protein 13, N-terminal domain [PF12624] (1-125)

Secondary structure (DSSP, 8-state):
-HHHHHHHHHHHHHTTTEES--GGGEEEETTTTEEEEEEEEE-GGGGGGG--SEEEEEEEEEEEEEE--GGGBTTBPEEEEEEEEEEEEEEPPHHHHHHHHHHHHHHHHHHHHHHHHHHHHHHHHHHHHHHHHHHHTT-/-HHHHHHHHHHHHHTTTEES--GGGEEEETTTTEEEEEEEEE-GGGGGGG--SEEEEEEEEEEEEEE--GGGBTTBPEEEEEEEEEEEEEEPPHHHHHHHHHHHHHHHHHHHHHHHHHHHHHHHHHHHHHHHHHHHTT-

Nearest PDB structures (foldseek):
  6cbc-assembly1_B  TM=7.298E-01  e=7.683E-08  Thermochaetoides thermophila DSM 1495
  6a9e-assembly2_B  TM=5.350E-01  e=8.900E-04  Enterobacteria phage RB59
  6a9j-assembly2_B  TM=5.992E-01  e=5.445E-03  Enterobacteria phage RB59
  6a9e-assembly1_A  TM=5.554E-01  e=1.058E-02  Enterobacteria phage RB59
  6a9j-assembly1_A  TM=5.416E-01  e=1.934E-02  Enterobacteria phage RB59